Protein AF-A0AA35X7B5-F1 (afdb_monomer_lite)

Radius of gyration: 29.6 Å; chains: 1; bounding box: 68×37×91 Å

Sequence (201 aa):
MGVVGRVDGAEVRVGRRPLFDEIAAEIEEALVRAEAAGHTAVLIGPGAAAEAVVALADTVKPTSLQAVQELRAMGLEVSLLTGDNRRTARS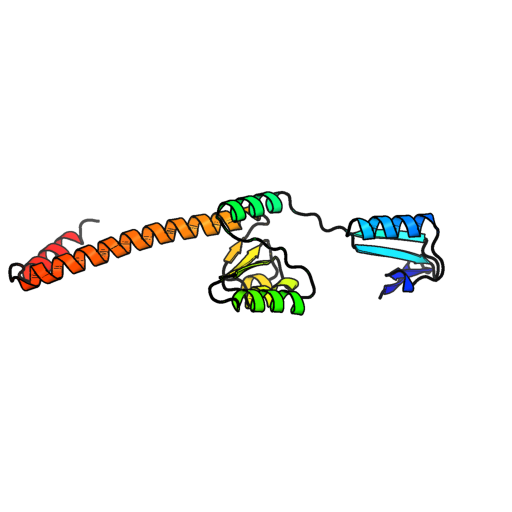VGDAIGEAGKRVAVVGDGVNDAPALAQADLAIAVGTGADVAIEASDLTIVGGDLRAVPDAIALSRRTLSTIKANLFWAFAYNVAAIPLAATGVLNPMAAAAAMARRRCSW

pLDDT: mean 84.19, std 11.01, range [45.12, 96.0]

Structure (mmCIF, N/CA/C/O backbone):
data_AF-A0AA35X7B5-F1
#
_entry.id   AF-A0AA35X7B5-F1
#
loop_
_atom_site.group_PDB
_atom_site.id
_atom_site.type_symbol
_atom_site.label_atom_id
_atom_site.label_alt_id
_atom_site.label_comp_id
_atom_site.label_asym_id
_atom_site.label_entity_id
_atom_site.label_seq_id
_atom_site.pdbx_PDB_ins_code
_atom_site.Cartn_x
_atom_site.Cartn_y
_atom_site.Cartn_z
_atom_site.occupancy
_atom_site.B_iso_or_equiv
_atom_site.auth_seq_id
_atom_site.auth_comp_id
_atom_site.auth_asym_id
_atom_site.auth_atom_id
_atom_site.pdbx_PDB_model_num
ATOM 1 N N . MET A 1 1 ? 18.629 10.839 -20.253 1.00 69.81 1 MET A N 1
ATOM 2 C CA . MET A 1 1 ? 19.401 10.181 -19.177 1.00 69.81 1 MET A CA 1
ATOM 3 C C . MET A 1 1 ? 19.766 8.779 -19.630 1.00 69.81 1 MET A C 1
ATOM 5 O O . MET A 1 1 ? 18.927 8.132 -20.254 1.00 69.81 1 MET A O 1
ATOM 9 N N . GLY A 1 2 ? 20.995 8.349 -19.359 1.00 85.94 2 GLY A N 1
ATOM 10 C CA . GLY A 1 2 ? 21.504 7.031 -19.730 1.00 85.94 2 GLY A CA 1
ATOM 11 C C . GLY A 1 2 ? 22.882 6.768 -19.131 1.00 85.94 2 GLY A C 1
ATOM 12 O O . GLY A 1 2 ? 23.432 7.631 -18.446 1.00 85.94 2 GLY A O 1
ATOM 13 N N . VAL A 1 3 ? 23.406 5.576 -19.382 1.00 92.00 3 VAL A N 1
ATOM 14 C CA . VAL A 1 3 ? 24.700 5.088 -18.902 1.00 92.00 3 VAL A CA 1
ATOM 15 C C . VAL A 1 3 ? 25.511 4.615 -20.106 1.00 92.00 3 VAL A C 1
ATOM 17 O O . VAL A 1 3 ? 24.966 4.019 -21.034 1.00 92.00 3 VAL A O 1
ATOM 20 N N . VAL A 1 4 ? 26.813 4.889 -20.089 1.00 91.94 4 VAL A N 1
ATOM 21 C CA . VAL A 1 4 ? 27.777 4.387 -21.072 1.00 91.94 4 VAL A CA 1
ATOM 22 C C . VAL A 1 4 ? 28.785 3.519 -20.333 1.00 91.94 4 VAL A C 1
ATOM 24 O O . VAL A 1 4 ? 29.267 3.903 -19.267 1.00 91.94 4 VAL A O 1
ATOM 27 N N . GLY A 1 5 ? 29.086 2.348 -20.880 1.00 91.19 5 GLY A N 1
ATOM 28 C CA . GLY A 1 5 ? 30.030 1.403 -20.293 1.00 91.19 5 G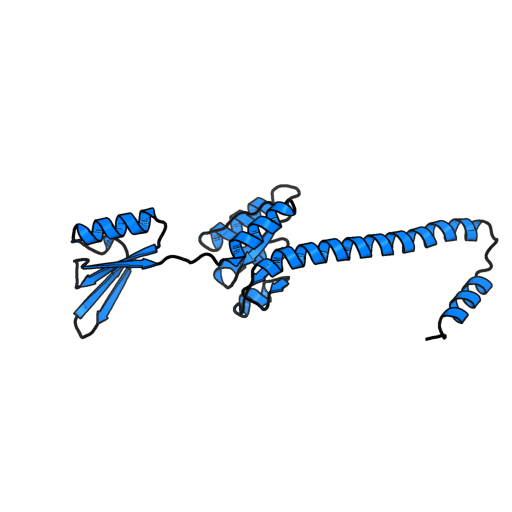LY A CA 1
ATOM 29 C C . GLY A 1 5 ? 30.801 0.637 -21.357 1.00 91.19 5 GLY A C 1
ATOM 30 O O . GLY A 1 5 ? 30.550 0.785 -22.551 1.00 91.19 5 GLY A O 1
ATOM 31 N N . ARG A 1 6 ? 31.753 -0.191 -20.921 1.00 91.62 6 ARG A N 1
ATOM 32 C CA . ARG A 1 6 ? 32.435 -1.150 -21.794 1.00 91.62 6 ARG A CA 1
ATOM 33 C C . ARG A 1 6 ? 32.039 -2.574 -21.436 1.00 91.62 6 ARG A C 1
ATOM 35 O O . ARG A 1 6 ? 32.115 -2.942 -20.267 1.00 91.62 6 ARG A O 1
ATOM 42 N N . VAL A 1 7 ? 31.684 -3.362 -22.445 1.00 88.12 7 VAL A N 1
ATOM 43 C CA . VAL A 1 7 ? 31.416 -4.804 -22.340 1.00 88.12 7 VAL A CA 1
ATOM 44 C C . VAL A 1 7 ? 32.312 -5.496 -23.359 1.00 88.12 7 VAL A C 1
ATOM 46 O O . VAL A 1 7 ? 32.327 -5.101 -24.521 1.00 88.12 7 VAL A O 1
ATOM 49 N N . ASP A 1 8 ? 33.142 -6.439 -22.910 1.00 87.88 8 ASP A N 1
ATOM 50 C CA . ASP A 1 8 ? 34.108 -7.163 -23.755 1.00 87.88 8 ASP A CA 1
ATOM 51 C C . ASP A 1 8 ? 35.007 -6.256 -24.624 1.00 87.88 8 ASP A C 1
ATOM 53 O O . ASP A 1 8 ? 35.419 -6.598 -25.729 1.00 87.88 8 ASP A O 1
ATOM 57 N N . GLY A 1 9 ? 35.325 -5.062 -24.112 1.00 84.69 9 GLY A N 1
ATOM 58 C CA . GLY A 1 9 ? 36.153 -4.062 -24.794 1.00 84.69 9 GLY A CA 1
ATOM 59 C C . GLY A 1 9 ? 35.401 -3.119 -25.743 1.00 84.69 9 GLY A C 1
ATOM 60 O O . GLY A 1 9 ? 35.984 -2.110 -26.145 1.00 84.69 9 GLY A O 1
ATOM 61 N N . ALA A 1 10 ? 34.123 -3.370 -26.039 1.00 85.00 10 ALA A N 1
ATOM 62 C CA . ALA A 1 10 ? 33.274 -2.510 -26.865 1.00 85.00 10 ALA A CA 1
ATOM 63 C C . ALA A 1 10 ? 32.502 -1.480 -26.018 1.00 85.00 10 ALA A C 1
ATOM 65 O O . ALA A 1 10 ? 32.041 -1.797 -24.923 1.00 85.00 10 ALA A O 1
ATOM 66 N N . GLU A 1 11 ? 32.362 -0.241 -26.508 1.00 89.00 11 GLU A N 1
ATOM 67 C CA . GLU A 1 11 ? 31.524 0.785 -25.866 1.00 89.00 11 GLU A CA 1
ATOM 68 C C . GLU A 1 11 ? 30.041 0.492 -26.120 1.00 89.00 11 GLU A C 1
ATOM 70 O O . GLU A 1 11 ? 29.604 0.430 -27.268 1.00 89.00 11 GLU A O 1
ATOM 75 N N . VAL A 1 12 ? 29.268 0.368 -25.043 1.00 93.38 12 VAL A N 1
ATOM 76 C CA . VAL A 1 12 ? 27.824 0.127 -25.069 1.00 93.38 12 VAL A CA 1
ATOM 77 C C . VAL A 1 12 ? 27.115 1.271 -24.356 1.00 93.38 12 VAL A C 1
ATOM 79 O O . VAL A 1 12 ? 27.512 1.681 -23.258 1.00 93.38 12 VAL A O 1
ATOM 82 N N . ARG A 1 13 ? 26.044 1.778 -24.967 1.00 94.19 13 ARG A N 1
ATOM 83 C CA . ARG A 1 13 ? 25.169 2.801 -24.385 1.00 94.19 13 ARG A CA 1
ATOM 84 C C . ARG A 1 13 ? 23.827 2.187 -24.018 1.00 94.19 13 ARG A C 1
ATOM 86 O O . ARG A 1 13 ? 23.296 1.359 -24.751 1.00 94.19 13 ARG A O 1
ATOM 93 N N . VAL A 1 14 ? 23.278 2.617 -22.885 1.00 94.75 14 VAL A N 1
ATOM 94 C CA . VAL A 1 14 ? 21.946 2.237 -22.406 1.00 94.75 14 VAL A CA 1
ATOM 95 C C . VAL A 1 14 ? 21.200 3.497 -21.994 1.00 94.75 14 VAL A C 1
ATOM 97 O O . VAL A 1 14 ? 21.678 4.253 -21.145 1.00 94.75 14 VAL A O 1
ATOM 100 N N . GLY A 1 15 ? 20.019 3.749 -22.552 1.00 92.94 15 GLY A N 1
ATOM 101 C CA . GLY A 1 15 ? 19.255 4.928 -22.152 1.00 92.94 15 GLY A CA 1
ATOM 102 C C . GLY A 1 15 ? 18.010 5.224 -22.972 1.00 92.94 15 GLY A C 1
ATOM 103 O O . GLY A 1 15 ? 17.466 4.374 -23.667 1.00 92.94 15 GLY A O 1
ATOM 104 N N . ARG A 1 16 ? 17.525 6.459 -22.832 1.00 90.94 16 ARG A N 1
ATOM 105 C CA . ARG A 1 16 ? 16.344 6.968 -23.547 1.00 90.94 16 ARG A CA 1
ATOM 106 C C . ARG A 1 16 ? 16.686 7.367 -24.986 1.00 90.94 16 ARG A C 1
ATOM 108 O O . ARG A 1 16 ? 17.845 7.644 -25.285 1.00 90.94 16 ARG A O 1
ATOM 115 N N . ARG A 1 17 ? 15.652 7.512 -25.824 1.00 90.06 17 ARG A N 1
ATOM 116 C CA . ARG A 1 17 ? 15.725 7.919 -27.242 1.00 90.06 17 ARG A CA 1
ATOM 117 C C . ARG A 1 17 ? 16.769 9.000 -27.585 1.00 90.06 17 ARG A C 1
ATOM 119 O O . ARG A 1 17 ? 17.477 8.798 -28.564 1.00 90.06 17 ARG A O 1
ATOM 126 N N . PRO A 1 18 ? 16.937 10.090 -26.804 1.00 90.62 18 PRO A N 1
ATOM 127 C CA . PRO A 1 18 ? 17.905 11.145 -27.127 1.00 90.62 18 PRO A CA 1
ATOM 128 C C . PRO A 1 18 ? 19.387 10.748 -27.016 1.00 90.62 18 PRO A C 1
ATOM 130 O O . PRO A 1 18 ? 20.244 11.574 -27.300 1.00 90.62 18 PRO A O 1
ATOM 133 N N . LEU A 1 19 ? 19.707 9.543 -26.529 1.00 88.94 19 LEU A N 1
ATOM 134 C CA . LEU A 1 19 ? 21.085 9.049 -26.405 1.00 88.94 19 LEU A CA 1
ATOM 135 C C . LEU A 1 19 ? 21.620 8.423 -27.709 1.00 88.94 19 LEU A C 1
ATOM 137 O O . LEU A 1 19 ? 22.812 8.130 -27.794 1.00 88.94 19 LEU A O 1
ATOM 141 N N . PHE A 1 20 ? 20.743 8.202 -28.690 1.00 91.56 20 PHE A N 1
ATOM 142 C CA . PHE A 1 20 ? 21.038 7.484 -29.925 1.00 91.56 20 PHE A CA 1
ATOM 143 C C . PHE A 1 20 ? 20.694 8.344 -31.141 1.00 91.56 20 PHE A C 1
ATOM 145 O O . PHE A 1 20 ? 19.606 8.926 -31.207 1.00 91.56 20 PHE A O 1
ATOM 152 N N . ASP A 1 21 ? 21.612 8.380 -32.103 1.00 91.19 21 ASP A N 1
ATOM 153 C CA . ASP A 1 21 ? 21.463 9.120 -33.358 1.00 91.19 21 ASP A CA 1
ATOM 154 C C . ASP A 1 21 ? 20.710 8.271 -34.390 1.00 91.19 21 ASP A C 1
ATOM 156 O O . ASP A 1 21 ? 19.847 8.769 -35.114 1.00 91.19 21 ASP A O 1
ATOM 160 N N . GLU A 1 22 ? 20.969 6.962 -34.389 1.00 91.12 22 GLU A N 1
ATOM 161 C CA . GLU A 1 22 ? 20.400 6.003 -35.332 1.00 91.12 22 GLU A CA 1
ATOM 162 C C . GLU A 1 22 ? 19.612 4.921 -34.595 1.00 91.12 22 GLU A C 1
ATOM 164 O O . GLU A 1 22 ? 20.097 4.330 -33.630 1.00 91.12 22 GLU A O 1
ATOM 169 N N . ILE A 1 23 ? 18.389 4.651 -35.052 1.00 92.00 23 ILE A N 1
ATOM 170 C CA . ILE A 1 23 ? 17.544 3.571 -34.534 1.00 92.00 23 ILE A CA 1
ATOM 171 C C . ILE A 1 23 ? 16.902 2.864 -35.719 1.00 92.00 23 ILE A C 1
ATOM 173 O O . ILE A 1 23 ? 16.268 3.508 -36.557 1.00 92.00 23 ILE A O 1
ATOM 177 N N . ALA A 1 24 ? 17.072 1.543 -35.787 1.00 91.62 24 ALA A N 1
ATOM 178 C CA . ALA A 1 24 ? 16.403 0.719 -36.786 1.00 91.62 24 ALA A CA 1
ATOM 179 C C . ALA A 1 24 ? 14.875 0.803 -36.622 1.00 91.62 24 ALA A C 1
ATOM 181 O O . ALA A 1 24 ? 14.367 0.869 -35.500 1.00 91.62 24 ALA A O 1
ATOM 182 N N . ALA A 1 25 ? 14.135 0.784 -37.733 1.00 91.19 25 ALA A N 1
ATOM 183 C CA . ALA A 1 25 ? 12.683 0.973 -37.727 1.00 91.19 25 ALA A CA 1
ATOM 184 C C . ALA A 1 25 ? 11.971 -0.041 -36.815 1.00 91.19 25 ALA A C 1
ATOM 186 O O . ALA A 1 25 ? 11.070 0.319 -36.061 1.00 91.19 25 ALA A O 1
ATOM 187 N N . GLU A 1 26 ? 12.440 -1.288 -36.805 1.00 92.69 26 GLU A N 1
ATOM 188 C CA . GLU A 1 26 ? 11.903 -2.371 -35.983 1.00 92.69 26 GLU A CA 1
ATOM 189 C C . GLU A 1 26 ? 12.071 -2.102 -34.477 1.00 92.69 26 GLU A C 1
ATOM 191 O O . GLU A 1 26 ? 11.197 -2.451 -33.675 1.00 92.69 26 GLU A O 1
ATOM 196 N N . ILE A 1 27 ? 13.181 -1.463 -34.089 1.00 94.56 27 ILE A N 1
ATOM 197 C CA . ILE A 1 27 ? 13.490 -1.103 -32.699 1.00 94.56 27 ILE A CA 1
ATOM 198 C C . ILE A 1 27 ? 12.682 0.120 -32.266 1.00 94.56 27 ILE A C 1
ATOM 200 O O . ILE A 1 27 ? 12.150 0.128 -31.156 1.00 94.56 27 ILE A O 1
ATOM 204 N N . GLU A 1 28 ? 12.532 1.119 -33.138 1.00 93.44 28 GLU A N 1
ATOM 205 C CA . GLU A 1 28 ? 11.682 2.289 -32.880 1.00 93.44 28 GLU A CA 1
ATOM 206 C C . GLU A 1 28 ? 10.215 1.864 -32.706 1.00 93.44 28 GLU A C 1
ATOM 208 O O . GLU A 1 28 ? 9.557 2.263 -31.745 1.00 93.44 28 GLU A O 1
ATOM 213 N N . GLU A 1 29 ? 9.705 0.970 -33.556 1.00 94.44 29 GLU A N 1
ATOM 214 C CA . GLU A 1 29 ? 8.359 0.423 -33.382 1.00 94.44 29 GLU A CA 1
ATOM 215 C C . GLU A 1 29 ? 8.208 -0.362 -32.073 1.00 94.44 29 GLU A C 1
ATOM 217 O O . GLU A 1 29 ? 7.184 -0.256 -31.395 1.00 94.44 29 GLU A O 1
ATOM 222 N N . ALA A 1 30 ? 9.205 -1.170 -31.702 1.00 93.75 30 ALA A N 1
ATOM 223 C CA . ALA A 1 30 ? 9.181 -1.920 -30.450 1.00 93.75 30 ALA A CA 1
ATOM 224 C C . ALA A 1 30 ? 9.225 -0.996 -29.222 1.00 93.75 30 ALA A C 1
ATOM 226 O O . ALA A 1 30 ? 8.511 -1.252 -28.249 1.00 93.75 30 ALA A O 1
ATOM 227 N N . LEU A 1 31 ? 9.995 0.094 -29.290 1.00 94.06 31 LEU A N 1
ATOM 228 C CA . LEU A 1 31 ? 10.032 1.149 -28.280 1.00 94.06 31 LEU A CA 1
ATOM 229 C C . LEU A 1 31 ? 8.654 1.799 -28.122 1.00 94.06 31 LEU A C 1
ATOM 231 O O . LEU A 1 31 ? 8.114 1.812 -27.017 1.00 94.06 31 LEU A O 1
ATOM 235 N N . VAL A 1 32 ? 8.051 2.247 -29.227 1.00 94.38 32 VAL A N 1
ATOM 236 C CA . VAL A 1 32 ? 6.720 2.874 -29.222 1.00 94.38 32 VAL A CA 1
ATOM 237 C C . VAL A 1 32 ? 5.660 1.914 -28.680 1.00 94.38 32 VAL A C 1
ATOM 239 O O . VAL A 1 32 ? 4.838 2.313 -27.856 1.00 94.38 32 VAL A O 1
ATOM 242 N N . ARG A 1 33 ? 5.683 0.634 -29.079 1.00 94.00 33 ARG A N 1
ATOM 243 C CA . ARG A 1 33 ? 4.756 -0.382 -28.547 1.00 94.00 33 ARG A CA 1
ATOM 244 C C . ARG A 1 33 ? 4.917 -0.582 -27.041 1.00 94.00 33 ARG A C 1
ATOM 246 O O . ARG A 1 33 ? 3.916 -0.696 -26.338 1.00 94.00 33 ARG A O 1
ATOM 253 N N . ALA A 1 34 ? 6.152 -0.639 -26.546 1.00 91.56 34 ALA A N 1
ATOM 254 C CA . ALA A 1 34 ? 6.420 -0.811 -25.122 1.00 91.56 34 ALA A CA 1
ATOM 255 C C . ALA A 1 34 ? 5.967 0.408 -24.303 1.00 91.56 34 ALA A C 1
ATOM 257 O O . ALA A 1 34 ? 5.305 0.239 -23.279 1.00 91.56 34 ALA A O 1
ATOM 258 N N . GLU A 1 35 ? 6.257 1.623 -24.772 1.00 90.38 35 GLU A N 1
ATOM 259 C CA . GLU A 1 35 ? 5.832 2.861 -24.109 1.00 90.38 35 GLU A CA 1
ATOM 260 C C . GLU A 1 35 ? 4.305 3.030 -24.138 1.00 90.38 35 GLU A C 1
ATOM 262 O O . GLU A 1 35 ? 3.710 3.392 -23.123 1.00 90.38 35 GLU A O 1
ATOM 267 N N . ALA A 1 36 ? 3.649 2.685 -25.252 1.00 90.50 36 ALA A N 1
ATOM 268 C CA . ALA A 1 36 ? 2.188 2.690 -25.357 1.00 90.50 36 ALA A CA 1
ATOM 269 C C . ALA A 1 36 ? 1.515 1.681 -24.409 1.00 90.50 36 ALA A C 1
ATOM 271 O O . ALA A 1 36 ? 0.400 1.917 -23.948 1.00 90.50 36 ALA A O 1
ATOM 272 N N . ALA A 1 37 ? 2.196 0.578 -24.083 1.00 87.19 37 ALA A N 1
ATOM 273 C CA . ALA A 1 37 ? 1.754 -0.387 -23.078 1.00 87.19 37 ALA A CA 1
ATOM 274 C C . ALA A 1 37 ? 2.048 0.059 -21.627 1.00 87.19 37 ALA A C 1
ATOM 276 O O . ALA A 1 37 ? 1.731 -0.670 -20.690 1.00 87.19 37 ALA A O 1
ATOM 277 N N . GLY A 1 38 ? 2.643 1.242 -21.424 1.00 84.38 38 GLY A N 1
ATOM 278 C CA . GLY A 1 38 ? 3.002 1.768 -20.105 1.00 84.38 38 GLY A CA 1
ATOM 279 C C . GLY A 1 38 ? 4.266 1.148 -19.503 1.00 84.38 38 GLY A C 1
ATOM 280 O O . GLY A 1 38 ? 4.535 1.341 -18.319 1.00 84.38 38 GLY A O 1
ATOM 281 N N . HIS A 1 39 ? 5.050 0.407 -20.288 1.00 89.19 39 HIS A N 1
ATOM 282 C CA . HIS A 1 39 ? 6.302 -0.181 -19.825 1.00 89.19 39 HIS A CA 1
ATOM 283 C C . HIS A 1 39 ? 7.431 0.852 -19.814 1.00 89.19 39 HIS A C 1
ATOM 285 O O . HIS A 1 39 ? 7.505 1.755 -20.652 1.00 89.19 39 HIS A O 1
ATOM 291 N N . THR A 1 40 ? 8.377 0.682 -18.893 1.00 87.62 40 THR A N 1
ATOM 292 C CA . THR A 1 40 ? 9.642 1.415 -18.944 1.00 87.62 40 THR A CA 1
ATOM 293 C C . THR A 1 40 ? 10.519 0.798 -20.022 1.00 87.62 40 THR A C 1
ATOM 295 O O . THR A 1 40 ? 11.095 -0.265 -19.823 1.00 87.62 40 THR A O 1
ATOM 298 N N . ALA A 1 41 ? 10.632 1.461 -21.167 1.00 91.88 41 ALA A N 1
ATOM 299 C CA . ALA A 1 41 ? 11.489 1.015 -22.256 1.00 91.88 41 ALA A CA 1
ATOM 300 C C . ALA A 1 41 ? 12.839 1.754 -22.265 1.00 91.88 41 ALA A C 1
ATOM 302 O O . ALA A 1 41 ? 12.902 2.981 -22.112 1.00 91.88 41 ALA A O 1
ATOM 303 N N . VAL A 1 42 ? 13.923 0.996 -22.439 1.00 94.62 42 VAL A N 1
ATOM 304 C CA . VAL A 1 42 ? 15.295 1.504 -22.573 1.00 94.62 42 VAL A CA 1
ATOM 305 C C . VAL A 1 42 ? 15.956 0.919 -23.812 1.00 94.62 42 VAL A C 1
ATOM 307 O O . VAL A 1 42 ? 15.823 -0.266 -24.104 1.00 94.62 42 VAL A O 1
ATOM 310 N N . LEU A 1 43 ? 16.670 1.763 -24.545 1.00 94.94 43 LEU A N 1
ATOM 311 C CA . LEU A 1 43 ? 17.410 1.383 -25.740 1.00 94.94 43 LEU A CA 1
ATOM 312 C C . LEU A 1 43 ? 18.836 0.989 -25.371 1.00 94.94 43 LEU A C 1
ATOM 314 O O . LEU A 1 43 ? 19.419 1.562 -24.443 1.00 94.94 43 LEU A O 1
ATOM 318 N N . ILE A 1 44 ? 19.384 0.033 -26.114 1.00 95.25 44 ILE A N 1
ATOM 319 C CA . ILE A 1 44 ? 20.734 -0.502 -25.947 1.00 95.25 44 ILE A CA 1
ATOM 320 C C . ILE A 1 44 ? 21.393 -0.594 -27.319 1.00 95.25 44 ILE A C 1
ATOM 322 O O . ILE A 1 44 ? 20.771 -1.051 -28.279 1.00 95.25 44 ILE A O 1
ATOM 326 N N . GLY A 1 45 ? 22.660 -0.206 -27.410 1.00 92.94 45 GLY A N 1
ATOM 327 C CA . GLY A 1 45 ? 23.449 -0.465 -28.608 1.00 92.94 45 GLY A CA 1
ATOM 328 C C . GLY A 1 45 ? 24.894 0.025 -28.520 1.00 92.94 45 GLY A C 1
ATOM 329 O O . GLY A 1 45 ? 25.263 0.709 -27.553 1.00 92.94 45 GLY A O 1
ATOM 330 N N . PRO A 1 46 ? 25.734 -0.366 -29.492 1.00 89.50 46 PRO A N 1
ATOM 331 C CA . PRO A 1 46 ? 27.119 0.061 -29.582 1.00 89.50 46 PRO A CA 1
ATOM 332 C C . PRO A 1 46 ? 27.221 1.489 -30.133 1.00 89.50 46 PRO A C 1
ATOM 334 O O . PRO A 1 46 ? 26.654 1.833 -31.170 1.00 89.50 46 PRO A O 1
ATOM 337 N N . GLY A 1 47 ? 27.990 2.342 -29.454 1.00 83.81 47 GLY A N 1
ATOM 338 C CA . GLY A 1 47 ? 28.190 3.725 -29.895 1.00 83.81 47 GLY A CA 1
ATOM 339 C C . GLY A 1 47 ? 26.874 4.508 -30.030 1.00 83.81 47 GLY A C 1
ATOM 340 O O . GLY A 1 47 ? 26.138 4.648 -29.059 1.00 83.81 47 GLY A O 1
ATOM 341 N N . ALA A 1 48 ? 26.601 5.079 -31.207 1.00 84.62 48 ALA A N 1
ATOM 342 C CA . ALA A 1 48 ? 25.456 5.969 -31.440 1.00 84.62 48 ALA A CA 1
ATOM 343 C C . ALA A 1 48 ? 24.197 5.278 -32.003 1.00 84.62 48 ALA A C 1
ATOM 345 O O . ALA A 1 48 ? 23.150 5.924 -32.082 1.00 84.62 48 ALA A O 1
ATOM 346 N N . ALA A 1 49 ? 24.280 3.995 -32.365 1.00 90.62 49 ALA A N 1
ATOM 347 C CA . ALA A 1 49 ? 23.167 3.241 -32.938 1.00 90.62 49 ALA A CA 1
ATOM 348 C C . ALA A 1 49 ? 22.481 2.373 -31.871 1.00 90.62 49 ALA A C 1
ATOM 350 O O . ALA A 1 49 ? 23.154 1.685 -31.104 1.00 90.62 49 ALA A O 1
ATOM 351 N N . ALA A 1 50 ? 21.148 2.404 -31.805 1.00 92.06 50 ALA A N 1
ATOM 352 C CA . ALA A 1 50 ? 20.375 1.495 -30.962 1.00 92.06 50 ALA A CA 1
ATOM 353 C C . ALA A 1 50 ? 20.072 0.198 -31.724 1.00 92.06 50 ALA A C 1
ATOM 355 O O . ALA A 1 50 ? 19.431 0.224 -32.775 1.00 92.06 50 ALA A O 1
ATOM 356 N N . GLU A 1 51 ? 20.482 -0.936 -31.159 1.00 93.31 51 GLU A N 1
ATOM 357 C CA . GLU A 1 51 ? 20.294 -2.271 -31.748 1.00 93.31 51 GLU A CA 1
ATOM 358 C C . GLU A 1 51 ? 19.228 -3.096 -31.019 1.00 93.31 51 GLU A C 1
ATOM 360 O O . GLU A 1 51 ? 18.702 -4.063 -31.566 1.00 93.31 51 GLU A O 1
ATOM 365 N N . ALA A 1 52 ? 18.885 -2.722 -29.786 1.00 93.44 52 ALA A N 1
ATOM 366 C CA . ALA A 1 52 ? 17.897 -3.420 -28.981 1.00 93.44 52 ALA A CA 1
ATOM 367 C C . ALA A 1 52 ? 17.072 -2.455 -28.126 1.00 93.44 52 ALA A C 1
ATOM 369 O O . ALA A 1 52 ? 17.525 -1.376 -27.739 1.00 93.44 52 ALA A O 1
ATOM 370 N N . VAL A 1 53 ? 15.864 -2.890 -27.772 1.00 95.12 53 VAL A N 1
ATOM 371 C CA . VAL A 1 53 ? 15.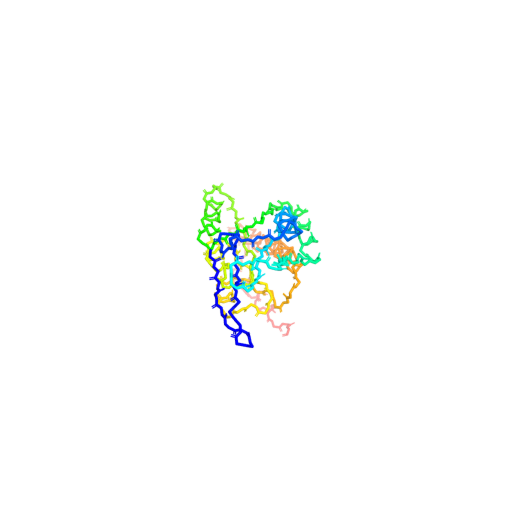038 -2.268 -26.736 1.00 95.12 53 VAL A CA 1
ATOM 372 C C . VAL A 1 53 ? 14.725 -3.300 -25.661 1.00 95.12 53 VAL A C 1
ATOM 374 O O . VAL A 1 53 ? 14.357 -4.436 -25.955 1.00 95.12 53 VAL A O 1
ATOM 377 N N . VAL A 1 54 ? 14.868 -2.899 -24.404 1.00 94.62 54 VAL A N 1
ATOM 378 C CA . VAL A 1 54 ? 14.457 -3.685 -23.242 1.00 94.62 54 VAL A CA 1
ATOM 379 C C . VAL A 1 54 ? 13.279 -2.975 -22.598 1.00 94.62 54 VAL A C 1
ATOM 381 O O . VAL A 1 54 ? 13.391 -1.823 -22.181 1.00 94.62 54 VAL A O 1
ATOM 384 N N . ALA A 1 55 ? 12.142 -3.661 -22.530 1.00 92.62 55 ALA A N 1
ATOM 385 C CA . ALA A 1 55 ? 10.949 -3.181 -21.851 1.00 92.62 55 ALA A CA 1
ATOM 386 C C . ALA A 1 55 ? 10.851 -3.826 -20.465 1.00 92.62 55 ALA A C 1
ATOM 388 O O . ALA A 1 55 ? 10.829 -5.050 -20.344 1.00 92.62 55 ALA A O 1
ATOM 389 N N . LEU A 1 56 ? 10.786 -2.997 -19.429 1.00 89.50 56 LEU A N 1
ATOM 390 C CA . LEU A 1 56 ? 10.527 -3.398 -18.055 1.00 89.50 56 LEU A CA 1
ATOM 391 C C . LEU A 1 56 ? 9.083 -3.057 -17.700 1.00 89.50 56 LEU A C 1
ATOM 393 O O . LEU A 1 56 ? 8.631 -1.926 -17.890 1.00 89.50 56 LEU A O 1
ATOM 397 N N . ALA A 1 57 ? 8.378 -4.039 -17.160 1.00 82.12 57 ALA A N 1
ATOM 398 C CA . ALA A 1 57 ? 7.012 -3.909 -16.694 1.00 82.12 57 ALA A CA 1
ATOM 399 C C . ALA A 1 57 ? 6.952 -4.328 -15.229 1.00 82.12 57 ALA A C 1
ATOM 401 O O . ALA A 1 57 ? 7.452 -5.399 -14.881 1.00 82.12 57 ALA A O 1
ATOM 402 N N . ASP A 1 58 ? 6.300 -3.524 -14.396 1.00 79.06 58 ASP A N 1
ATOM 403 C CA . ASP A 1 58 ? 5.949 -3.971 -13.055 1.00 79.06 58 ASP A CA 1
ATOM 404 C C . ASP A 1 58 ? 4.764 -4.929 -13.148 1.00 79.06 58 ASP A C 1
ATOM 406 O O . ASP A 1 58 ? 3.700 -4.609 -13.686 1.00 79.06 58 ASP A O 1
ATOM 410 N N . THR A 1 59 ? 4.939 -6.136 -12.622 1.00 71.69 59 THR A N 1
ATOM 411 C CA . THR A 1 59 ? 3.854 -7.110 -12.538 1.00 71.69 59 THR A CA 1
ATOM 412 C C . THR A 1 59 ? 2.985 -6.812 -11.325 1.00 71.69 59 THR A C 1
ATOM 414 O O . THR A 1 59 ? 3.452 -6.878 -10.186 1.00 71.69 59 THR A O 1
ATOM 417 N N . VAL A 1 60 ? 1.698 -6.555 -11.553 1.00 76.00 60 VAL A N 1
ATOM 418 C CA . VAL A 1 60 ? 0.715 -6.446 -10.469 1.00 76.00 60 VAL A CA 1
ATOM 419 C C . VAL A 1 60 ? 0.550 -7.811 -9.801 1.00 76.00 60 VAL A C 1
ATOM 421 O O . VAL A 1 60 ? 0.340 -8.822 -10.476 1.00 76.00 60 VAL A O 1
ATOM 424 N N . LYS A 1 61 ? 0.620 -7.860 -8.465 1.00 77.81 61 LYS A N 1
ATOM 425 C CA . LYS A 1 61 ? 0.396 -9.112 -7.732 1.00 77.81 61 LYS A CA 1
ATOM 426 C C . LYS A 1 61 ? -1.059 -9.565 -7.921 1.00 77.81 61 LYS A C 1
ATOM 428 O O . LYS A 1 61 ? -1.965 -8.741 -7.791 1.00 77.81 61 LYS A O 1
ATOM 433 N N . PRO A 1 62 ? -1.330 -10.868 -8.122 1.00 77.75 62 PRO A N 1
ATOM 434 C CA . PRO A 1 62 ? -2.703 -11.369 -8.234 1.00 77.75 62 PRO A CA 1
ATOM 435 C C . PRO A 1 62 ? -3.582 -10.985 -7.033 1.00 77.75 62 PRO A C 1
ATOM 437 O O . PRO A 1 62 ? -4.758 -10.664 -7.186 1.00 77.75 62 PRO A O 1
ATOM 440 N N . THR A 1 63 ? -2.987 -10.950 -5.837 1.00 87.06 63 THR A N 1
ATOM 441 C CA . THR A 1 63 ? -3.659 -10.569 -4.589 1.00 87.06 63 THR A CA 1
ATOM 442 C C . THR A 1 63 ? -3.981 -9.076 -4.497 1.00 87.06 63 THR A C 1
ATOM 444 O O . THR A 1 63 ? -4.885 -8.713 -3.749 1.00 87.06 63 THR A O 1
ATOM 447 N N . SER A 1 64 ? -3.318 -8.209 -5.275 1.00 86.94 64 SER A N 1
ATOM 448 C CA . SER A 1 64 ? -3.617 -6.770 -5.317 1.00 86.94 64 SER A CA 1
ATOM 449 C C . SER A 1 64 ? -5.039 -6.510 -5.799 1.00 86.94 64 SER A C 1
ATOM 451 O O . SER A 1 64 ? -5.759 -5.727 -5.187 1.00 86.94 64 SER A O 1
ATOM 453 N N . LEU A 1 65 ? -5.464 -7.181 -6.876 1.00 87.94 65 LEU A N 1
ATOM 454 C CA . LEU A 1 65 ? -6.798 -6.980 -7.445 1.00 87.94 65 LEU A CA 1
ATOM 455 C C . LEU A 1 65 ? -7.884 -7.358 -6.435 1.00 87.94 65 LEU A C 1
ATOM 457 O O . LEU A 1 65 ? -8.830 -6.600 -6.224 1.00 87.94 65 LEU A O 1
ATOM 461 N N . GLN A 1 66 ? -7.710 -8.512 -5.790 1.00 91.25 66 GLN A N 1
ATOM 462 C CA . GLN A 1 66 ? -8.636 -8.992 -4.775 1.00 91.25 66 GLN A CA 1
ATOM 463 C C . GLN A 1 66 ? -8.695 -8.033 -3.577 1.00 91.25 66 GLN A C 1
ATOM 465 O O . GLN A 1 66 ? -9.784 -7.640 -3.167 1.00 91.25 66 GLN A O 1
ATOM 470 N N . ALA A 1 67 ? -7.544 -7.584 -3.069 1.00 91.81 67 ALA A N 1
ATOM 471 C CA . ALA A 1 67 ? -7.499 -6.643 -1.954 1.00 91.81 67 ALA A CA 1
ATOM 472 C C . ALA A 1 67 ? -8.221 -5.324 -2.284 1.00 91.81 67 ALA A C 1
ATOM 474 O O . ALA A 1 67 ? -9.022 -4.840 -1.488 1.00 91.81 67 ALA A O 1
ATOM 475 N N . VAL A 1 68 ? -8.014 -4.765 -3.483 1.00 93.00 68 VAL A N 1
ATOM 476 C CA . VAL A 1 68 ? -8.710 -3.542 -3.928 1.00 93.00 68 VAL A CA 1
ATOM 477 C C . VAL A 1 68 ? -10.225 -3.751 -3.988 1.00 93.00 68 VAL A C 1
ATOM 479 O O . VAL A 1 68 ? -10.983 -2.874 -3.572 1.00 93.00 68 VAL A O 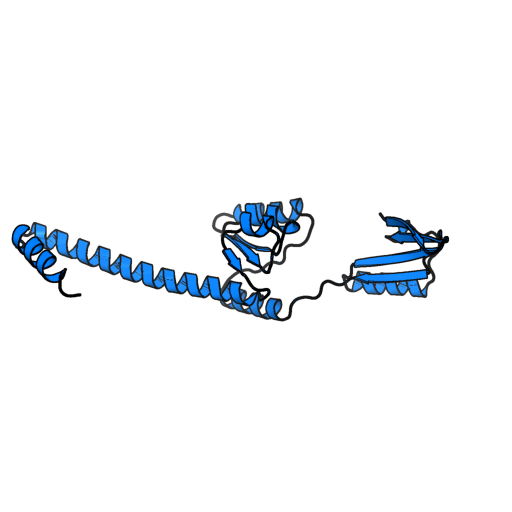1
ATOM 482 N N . GLN A 1 69 ? -10.682 -4.899 -4.494 1.00 93.25 69 GLN A N 1
ATOM 483 C CA . GLN A 1 69 ? -12.109 -5.227 -4.553 1.00 93.25 69 GLN A CA 1
ATOM 484 C C . GLN A 1 69 ? -12.726 -5.325 -3.156 1.00 93.25 69 GLN A C 1
ATOM 486 O O . GLN A 1 69 ? -13.784 -4.743 -2.917 1.00 93.25 69 GLN A O 1
ATOM 491 N N . GLU A 1 70 ? -12.058 -6.006 -2.226 1.00 94.94 70 GLU A N 1
ATOM 492 C CA . GLU A 1 70 ? -12.519 -6.150 -0.843 1.00 94.94 70 GLU A CA 1
ATOM 493 C C . GLU A 1 70 ? -12.560 -4.802 -0.115 1.00 94.94 70 GLU A C 1
ATOM 495 O O . GLU A 1 70 ? -13.559 -4.477 0.528 1.00 94.94 70 GLU A O 1
ATOM 500 N N . LEU A 1 71 ? -11.533 -3.963 -0.279 1.00 95.00 71 LEU A N 1
ATOM 501 C CA . LEU A 1 71 ? -11.506 -2.612 0.289 1.00 95.00 71 LEU A CA 1
ATOM 502 C C . LEU A 1 71 ? -12.654 -1.744 -0.250 1.00 95.00 71 LEU A C 1
ATOM 504 O O . LEU A 1 71 ? -13.358 -1.093 0.527 1.00 95.00 71 LEU A O 1
ATOM 508 N N . ARG A 1 72 ? -12.909 -1.786 -1.563 1.00 94.44 72 ARG A N 1
ATOM 509 C CA . ARG A 1 72 ? -14.050 -1.081 -2.173 1.00 94.44 72 ARG A CA 1
ATOM 510 C C . ARG A 1 72 ? -15.388 -1.618 -1.673 1.00 94.44 72 ARG A C 1
ATOM 512 O O . ARG A 1 72 ? -16.288 -0.829 -1.391 1.00 94.44 72 ARG A O 1
ATOM 519 N N . ALA A 1 73 ? -15.515 -2.932 -1.492 1.00 95.88 73 ALA A N 1
ATOM 520 C CA . ALA A 1 73 ? -16.709 -3.546 -0.911 1.00 95.88 73 ALA A CA 1
ATOM 521 C C . ALA A 1 73 ? -16.951 -3.104 0.546 1.00 95.88 73 ALA A C 1
ATOM 523 O O . ALA A 1 73 ? -18.095 -3.052 0.994 1.00 95.88 73 ALA A O 1
ATOM 524 N N . MET A 1 74 ? -15.901 -2.715 1.278 1.00 95.12 74 MET A N 1
ATOM 525 C CA . MET A 1 74 ? -16.004 -2.108 2.613 1.00 95.12 74 MET A CA 1
ATOM 526 C C . MET A 1 74 ? -16.387 -0.617 2.600 1.00 95.12 74 MET A C 1
ATOM 528 O O . MET A 1 74 ? -16.446 -0.008 3.679 1.00 95.12 74 MET A O 1
ATOM 532 N N . GLY A 1 75 ? -16.633 -0.042 1.415 1.00 93.31 75 GLY A N 1
ATOM 533 C CA . GLY A 1 75 ? -16.976 1.365 1.205 1.00 93.31 75 GLY A CA 1
ATOM 534 C C . GLY A 1 75 ? -15.776 2.314 1.227 1.00 93.31 75 GLY A C 1
ATOM 535 O O . GLY A 1 75 ? -15.962 3.504 1.465 1.00 93.31 75 GLY A O 1
ATOM 536 N N . LEU A 1 76 ? -14.554 1.801 1.047 1.00 92.88 76 LEU A N 1
ATOM 537 C CA . LEU A 1 76 ? -13.337 2.613 1.024 1.00 92.88 76 LEU A CA 1
ATOM 538 C C . LEU A 1 76 ? -13.013 3.061 -0.405 1.00 92.88 76 LEU A C 1
ATOM 540 O O . LEU A 1 76 ? -13.096 2.278 -1.354 1.00 92.88 76 LEU A O 1
ATOM 544 N N . GLU A 1 77 ? -12.608 4.320 -0.548 1.00 91.44 77 GLU A N 1
ATOM 545 C CA . GLU A 1 77 ? -12.006 4.822 -1.780 1.00 91.44 77 GLU A CA 1
ATOM 546 C C . GLU A 1 77 ? -10.571 4.293 -1.882 1.00 91.44 77 GLU A C 1
ATOM 548 O O . GLU A 1 77 ? -9.811 4.347 -0.917 1.00 91.44 77 GLU A O 1
ATOM 553 N N . VAL A 1 78 ? -10.211 3.745 -3.044 1.00 90.62 78 VAL A N 1
ATOM 554 C CA . VAL A 1 78 ? -8.883 3.171 -3.278 1.00 90.62 78 VAL A CA 1
ATOM 555 C C . VAL A 1 78 ? -8.289 3.794 -4.527 1.00 90.62 78 VAL A C 1
ATOM 557 O O . VAL A 1 78 ? -8.807 3.582 -5.632 1.00 90.62 78 VAL A O 1
ATOM 560 N N . SER A 1 79 ? -7.182 4.501 -4.325 1.00 88.62 79 SER A N 1
ATOM 561 C CA . SER A 1 79 ? -6.430 5.217 -5.351 1.00 88.62 79 SER A CA 1
ATOM 562 C C . SER A 1 79 ? -4.988 4.722 -5.373 1.00 88.62 79 SER A C 1
ATOM 564 O O . SER A 1 79 ? -4.371 4.548 -4.325 1.00 88.62 79 SER A O 1
ATOM 566 N N . LEU A 1 80 ? -4.455 4.482 -6.573 1.00 86.88 80 LEU A N 1
ATOM 567 C CA . LEU A 1 80 ? -3.045 4.155 -6.761 1.00 86.88 80 LEU A CA 1
ATOM 568 C C . LEU A 1 80 ? -2.245 5.454 -6.824 1.00 86.88 80 LEU A C 1
ATOM 570 O O . LEU A 1 80 ? -2.531 6.318 -7.653 1.00 86.88 80 LEU A O 1
ATOM 574 N N . LEU A 1 81 ? -1.229 5.567 -5.977 1.00 82.06 81 LEU A N 1
ATOM 575 C CA . LEU A 1 81 ? -0.281 6.669 -6.021 1.00 82.06 81 LEU A CA 1
ATOM 576 C C . LEU A 1 81 ? 1.002 6.189 -6.700 1.00 82.06 81 LEU A C 1
ATOM 578 O O . LEU A 1 81 ? 1.570 5.170 -6.325 1.00 82.06 81 LEU A O 1
ATOM 582 N N . THR A 1 82 ? 1.440 6.921 -7.722 1.00 76.38 82 THR A N 1
ATOM 583 C CA . THR A 1 82 ? 2.691 6.662 -8.441 1.00 76.38 82 THR A CA 1
ATOM 584 C C . THR A 1 82 ? 3.381 7.985 -8.755 1.00 76.38 82 THR A C 1
ATOM 586 O O . THR A 1 82 ? 2.731 8.992 -9.054 1.00 76.38 82 THR A O 1
ATOM 589 N N . GLY A 1 83 ? 4.706 8.006 -8.660 1.00 71.38 83 GLY A N 1
ATOM 590 C CA . GLY A 1 83 ? 5.506 9.203 -8.873 1.00 71.38 83 GLY A CA 1
ATOM 591 C C . GLY A 1 83 ? 6.752 9.225 -8.001 1.00 71.38 83 GLY A C 1
ATOM 592 O O . GLY A 1 83 ? 7.088 8.252 -7.337 1.00 71.38 83 GLY A O 1
ATOM 593 N N . ASP A 1 84 ? 7.448 10.360 -8.015 1.00 77.62 84 ASP A N 1
ATOM 594 C CA . ASP A 1 84 ? 8.536 10.596 -7.072 1.00 77.62 84 ASP A CA 1
ATOM 595 C C . ASP A 1 84 ? 8.001 10.768 -5.643 1.00 7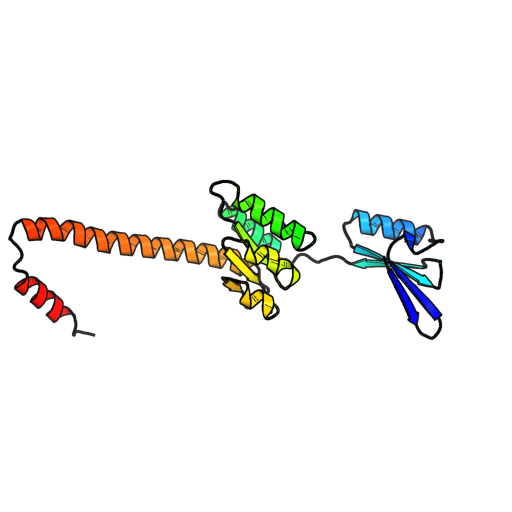7.62 84 ASP A C 1
ATOM 597 O O . ASP A 1 84 ? 6.877 11.239 -5.434 1.00 77.62 84 ASP A O 1
ATOM 601 N N . ASN A 1 85 ? 8.840 10.452 -4.654 1.00 77.50 85 ASN A N 1
ATOM 602 C CA . ASN A 1 85 ? 8.449 10.440 -3.243 1.00 77.50 85 ASN A CA 1
ATOM 603 C C . ASN A 1 85 ? 7.843 11.784 -2.786 1.00 77.50 85 ASN A C 1
ATOM 605 O O . ASN A 1 85 ? 6.974 11.820 -1.918 1.00 77.50 85 ASN A O 1
ATOM 609 N N . ARG A 1 86 ? 8.279 12.910 -3.373 1.00 79.56 86 ARG A N 1
ATOM 610 C CA . ARG A 1 86 ? 7.831 14.264 -3.007 1.00 79.56 86 ARG A CA 1
ATOM 611 C C . ARG A 1 86 ? 6.436 14.577 -3.548 1.00 79.56 86 ARG A C 1
ATOM 613 O O . ARG A 1 86 ? 5.669 15.281 -2.893 1.00 79.56 86 ARG A O 1
ATOM 620 N N . ARG A 1 87 ? 6.117 14.126 -4.759 1.00 81.69 87 ARG A N 1
ATOM 621 C CA . ARG A 1 87 ? 4.792 14.285 -5.370 1.00 81.69 87 ARG A CA 1
ATOM 622 C C . ARG A 1 87 ? 3.776 13.378 -4.693 1.00 81.69 87 ARG A C 1
ATOM 624 O O . ARG A 1 87 ? 2.741 13.884 -4.281 1.00 81.69 87 ARG A O 1
ATOM 631 N N . THR A 1 88 ? 4.120 12.105 -4.506 1.00 83.31 88 THR A N 1
ATOM 632 C CA . THR A 1 88 ? 3.283 11.121 -3.808 1.00 83.31 88 THR A CA 1
ATOM 633 C C . THR A 1 88 ? 2.907 11.617 -2.413 1.00 83.31 88 THR A C 1
ATOM 635 O O . THR A 1 88 ? 1.728 11.661 -2.078 1.00 83.31 88 THR A O 1
ATOM 638 N N . ALA A 1 89 ? 3.884 12.090 -1.630 1.00 80.31 89 ALA A N 1
ATOM 639 C CA . ALA A 1 89 ? 3.631 12.593 -0.283 1.00 80.31 89 ALA A CA 1
ATOM 640 C C . ALA A 1 89 ? 2.720 13.832 -0.267 1.00 80.31 89 ALA A C 1
ATOM 642 O O . ALA A 1 89 ? 1.796 13.891 0.532 1.00 80.31 89 ALA A O 1
ATOM 643 N N . ARG A 1 90 ? 2.912 14.793 -1.184 1.00 84.50 90 ARG A N 1
ATOM 644 C CA . ARG A 1 90 ? 2.008 15.953 -1.298 1.00 84.50 90 ARG A CA 1
ATOM 645 C C . ARG A 1 90 ? 0.572 15.545 -1.601 1.00 84.50 90 ARG A C 1
ATOM 647 O O . ARG A 1 90 ? -0.329 16.051 -0.955 1.00 84.50 90 ARG A O 1
ATOM 654 N N . SER A 1 91 ? 0.368 14.600 -2.517 1.00 83.62 91 SER A N 1
ATOM 655 C CA . SER A 1 91 ? -0.974 14.097 -2.823 1.00 83.62 91 SER A CA 1
ATOM 656 C C . SER A 1 91 ? -1.650 13.444 -1.613 1.00 83.62 91 SER A C 1
ATOM 658 O O . SER A 1 91 ? -2.858 13.588 -1.453 1.00 83.62 91 SER A O 1
ATOM 660 N N . VAL A 1 92 ? -0.887 12.767 -0.744 1.00 83.69 92 VAL A N 1
ATOM 661 C CA . VAL A 1 92 ? -1.403 12.250 0.537 1.00 83.69 92 VAL A CA 1
ATOM 662 C C . VAL A 1 92 ? -1.783 13.398 1.472 1.00 83.69 92 VAL A C 1
ATOM 664 O O . VAL A 1 92 ? -2.900 13.409 1.984 1.00 83.69 92 VAL A O 1
ATOM 667 N N . GLY A 1 93 ? -0.900 14.383 1.655 1.00 82.31 93 GLY A N 1
ATOM 668 C CA . GLY A 1 93 ? -1.170 15.547 2.502 1.00 82.31 93 GLY A CA 1
ATOM 669 C C . GLY A 1 93 ? -2.392 16.351 2.049 1.00 82.31 93 GLY A C 1
ATOM 670 O O . GLY A 1 93 ? -3.234 16.708 2.874 1.00 82.31 93 GLY A O 1
ATOM 671 N N . ASP A 1 94 ? -2.538 16.571 0.742 1.00 85.75 94 ASP A N 1
ATOM 672 C CA . ASP A 1 94 ? -3.697 17.249 0.156 1.00 85.75 94 ASP A CA 1
ATOM 673 C C . ASP A 1 94 ? -4.992 16.463 0.432 1.00 85.75 94 ASP A C 1
ATOM 675 O O . ASP A 1 94 ? -5.994 17.047 0.844 1.00 85.75 94 ASP A O 1
ATOM 679 N N . ALA A 1 95 ? -4.959 15.132 0.291 1.00 82.12 95 ALA A N 1
ATOM 680 C CA . ALA A 1 95 ? -6.113 14.269 0.543 1.00 82.12 95 ALA A CA 1
ATOM 681 C C . ALA A 1 95 ? -6.554 14.250 2.019 1.00 82.12 95 ALA A C 1
ATOM 683 O O . ALA A 1 95 ? -7.748 14.132 2.294 1.00 82.12 95 ALA A O 1
ATOM 684 N N . ILE A 1 96 ? -5.619 14.380 2.965 1.00 83.69 96 ILE A N 1
ATOM 685 C CA . ILE A 1 96 ? -5.917 14.497 4.406 1.00 83.69 96 ILE A CA 1
ATOM 686 C C . ILE A 1 96 ? -6.462 15.891 4.742 1.00 83.69 96 ILE A C 1
ATOM 688 O O . ILE A 1 96 ? -7.341 16.034 5.593 1.00 83.69 96 ILE A O 1
ATOM 692 N N . GLY A 1 97 ? -5.962 16.925 4.058 1.00 73.00 97 GLY A N 1
ATOM 693 C CA . GLY A 1 97 ? -6.422 18.307 4.207 1.00 73.00 97 GLY A CA 1
ATOM 694 C C . GLY A 1 97 ? -7.883 18.525 3.794 1.00 73.00 97 GLY A C 1
ATOM 695 O O . GLY A 1 97 ? -8.508 19.499 4.223 1.00 73.00 97 GLY A O 1
ATOM 696 N N . GLU A 1 98 ? -8.462 17.612 3.010 1.00 77.38 98 GLU A N 1
ATOM 697 C CA . GLU A 1 98 ? -9.895 17.589 2.730 1.00 77.38 98 GLU A CA 1
ATOM 698 C C . GLU A 1 98 ? -10.674 17.204 3.998 1.00 77.38 98 GLU A C 1
ATOM 700 O O . GLU A 1 98 ? -10.708 16.046 4.419 1.00 77.38 98 GLU A O 1
ATOM 705 N N . ALA A 1 99 ? -11.299 18.208 4.623 1.00 62.69 99 ALA A N 1
ATOM 706 C CA . ALA A 1 99 ? -11.947 18.109 5.928 1.00 62.69 99 ALA A CA 1
ATOM 707 C C . ALA A 1 99 ? -12.781 16.822 6.105 1.00 62.69 99 ALA A C 1
ATOM 709 O O . ALA A 1 99 ? -13.878 16.685 5.562 1.00 62.69 99 ALA A O 1
ATOM 710 N N . GLY A 1 100 ? -12.263 15.902 6.927 1.00 71.62 100 GLY A N 1
ATOM 711 C CA . GLY A 1 100 ? -12.963 14.693 7.369 1.00 71.62 100 GLY A CA 1
ATOM 712 C C . GLY A 1 100 ? -12.541 13.388 6.692 1.00 71.62 100 GLY A C 1
ATOM 713 O O . GLY A 1 100 ? -13.057 12.336 7.083 1.00 71.62 100 GLY A O 1
ATOM 714 N N . LYS A 1 101 ? -11.613 13.406 5.729 1.00 83.88 101 LYS A N 1
ATOM 715 C CA . LYS A 1 101 ? -11.039 12.168 5.187 1.00 83.88 101 LYS A CA 1
ATOM 716 C C . LYS A 1 101 ? -9.966 11.614 6.126 1.00 83.88 101 LYS A C 1
ATOM 718 O O . LYS A 1 101 ? -9.248 12.363 6.774 1.00 83.88 101 LYS A O 1
ATOM 723 N N . ARG A 1 102 ? -9.901 10.283 6.219 1.00 89.56 102 ARG A N 1
ATOM 724 C CA . ARG A 1 102 ? -8.791 9.558 6.846 1.00 89.56 102 ARG A CA 1
ATOM 725 C C . ARG A 1 102 ? -8.100 8.742 5.774 1.00 89.56 102 ARG A C 1
ATOM 727 O O . ARG A 1 102 ? -8.774 7.961 5.095 1.00 89.56 102 ARG A O 1
ATOM 734 N N . VAL A 1 103 ? -6.797 8.913 5.629 1.00 91.81 103 VAL A N 1
ATOM 735 C CA . VAL A 1 103 ? -6.019 8.298 4.555 1.00 91.81 103 VAL A CA 1
ATOM 736 C C . VAL A 1 103 ? -5.106 7.230 5.136 1.00 91.81 103 VAL A C 1
ATOM 738 O O . VAL A 1 103 ? -4.246 7.512 5.966 1.00 91.81 103 VAL A O 1
ATOM 741 N N . ALA A 1 104 ? -5.293 5.994 4.675 1.00 92.00 104 ALA A N 1
ATOM 742 C CA . ALA A 1 104 ? -4.353 4.910 4.916 1.00 92.00 104 ALA A CA 1
ATOM 743 C C . ALA A 1 104 ? -3.442 4.749 3.695 1.00 92.00 104 ALA A C 1
ATOM 745 O O . ALA A 1 104 ? -3.938 4.675 2.568 1.00 92.00 104 ALA A O 1
ATOM 746 N N . VAL A 1 105 ? -2.130 4.672 3.913 1.00 91.50 105 VAL A N 1
ATOM 747 C CA . VAL A 1 105 ? -1.138 4.445 2.853 1.00 91.50 105 VAL A CA 1
ATOM 748 C C . VAL A 1 105 ? -0.533 3.063 3.041 1.00 91.50 105 VAL A C 1
ATOM 750 O O . VAL A 1 105 ? -0.130 2.703 4.143 1.00 91.50 105 VAL A O 1
ATOM 753 N N . VAL A 1 106 ? -0.486 2.289 1.957 1.00 89.81 106 VAL A N 1
ATOM 754 C CA . VAL A 1 106 ? 0.116 0.954 1.921 1.00 89.81 106 VAL A CA 1
ATOM 755 C C . VAL A 1 106 ? 1.339 1.008 1.012 1.00 89.81 106 VAL A C 1
ATOM 757 O O . VAL A 1 106 ? 1.190 1.371 -0.153 1.00 89.81 106 VAL A O 1
ATOM 760 N N . GLY A 1 107 ? 2.515 0.650 1.526 1.00 86.06 107 GLY A N 1
ATOM 761 C CA . GLY A 1 107 ? 3.783 0.701 0.787 1.00 86.06 107 GLY A CA 1
ATOM 762 C C . GLY A 1 107 ? 4.722 -0.450 1.141 1.00 86.06 107 GLY A C 1
ATOM 763 O O . GLY A 1 107 ? 4.486 -1.177 2.109 1.00 86.06 107 GLY A O 1
ATOM 764 N N . ASP A 1 108 ? 5.778 -0.642 0.353 1.00 79.06 108 ASP A N 1
ATOM 765 C CA . ASP A 1 108 ? 6.720 -1.763 0.521 1.00 79.06 108 ASP A CA 1
ATOM 766 C C . ASP A 1 108 ? 8.119 -1.352 1.016 1.00 79.06 108 ASP A C 1
ATOM 768 O O . ASP A 1 108 ? 8.924 -2.215 1.385 1.00 79.06 108 ASP A O 1
ATOM 772 N N . GLY A 1 109 ? 8.429 -0.050 1.066 1.00 70.00 109 GLY A N 1
ATOM 773 C CA . GLY A 1 109 ? 9.810 0.360 1.294 1.00 70.00 109 GLY A CA 1
ATOM 774 C C . GLY A 1 109 ? 10.120 1.857 1.266 1.00 70.00 109 GLY A C 1
ATOM 775 O O . GLY A 1 109 ? 9.261 2.734 1.330 1.00 70.00 109 GLY A O 1
ATOM 776 N N . VAL A 1 110 ? 11.427 2.122 1.150 1.00 67.12 110 VAL A N 1
ATOM 777 C CA . VAL A 1 110 ? 12.110 3.431 1.216 1.00 67.12 110 VAL A CA 1
ATOM 778 C C . VAL A 1 110 ? 11.493 4.502 0.303 1.00 67.12 110 VAL A C 1
ATOM 780 O O . VAL A 1 110 ? 11.505 5.684 0.649 1.00 67.12 110 VAL A O 1
ATOM 783 N N . ASN A 1 111 ? 10.941 4.109 -0.848 1.00 75.06 111 ASN A N 1
ATOM 784 C CA . ASN A 1 111 ? 10.334 5.041 -1.804 1.00 75.06 111 ASN A CA 1
ATOM 785 C C . ASN A 1 111 ? 9.003 5.620 -1.297 1.00 75.06 111 ASN A C 1
ATOM 787 O O . ASN A 1 111 ? 8.703 6.788 -1.549 1.00 75.06 111 ASN A O 1
ATOM 791 N N . ASP A 1 112 ? 8.260 4.846 -0.509 1.00 82.44 112 ASP A N 1
ATOM 792 C CA . ASP A 1 112 ? 6.948 5.235 0.009 1.00 82.44 112 ASP A CA 1
ATOM 793 C C . ASP A 1 112 ? 7.033 5.910 1.380 1.00 82.44 112 ASP A C 1
ATOM 795 O O . ASP A 1 112 ? 6.054 6.499 1.835 1.00 82.44 112 ASP A O 1
ATOM 799 N N . ALA A 1 113 ? 8.201 5.879 2.033 1.00 80.81 113 ALA A N 1
ATOM 800 C CA . ALA A 1 113 ? 8.387 6.395 3.390 1.00 80.81 113 ALA A CA 1
ATOM 801 C C . ALA A 1 113 ? 7.863 7.836 3.586 1.00 80.81 113 ALA A C 1
ATOM 803 O O . ALA A 1 113 ? 7.166 8.075 4.572 1.00 80.81 113 ALA A O 1
ATOM 804 N N . PRO A 1 114 ? 8.081 8.800 2.663 1.00 84.44 114 PRO A N 1
ATOM 805 C CA . PRO A 1 114 ? 7.516 10.142 2.820 1.00 84.44 114 PRO A CA 1
ATOM 806 C C . PRO A 1 114 ? 5.986 10.202 2.737 1.00 84.44 114 PRO A C 1
ATOM 808 O O . PRO A 1 114 ? 5.389 11.098 3.328 1.00 84.44 114 PRO A O 1
ATOM 811 N N . ALA A 1 115 ? 5.353 9.288 1.998 1.00 86.06 115 ALA A N 1
ATOM 812 C CA . ALA A 1 115 ? 3.899 9.189 1.906 1.00 86.06 115 ALA A CA 1
ATOM 813 C C . ALA A 1 115 ? 3.312 8.464 3.127 1.00 86.06 115 ALA A C 1
ATOM 815 O O . ALA A 1 115 ? 2.312 8.921 3.674 1.00 86.06 115 ALA A O 1
ATOM 816 N N . LEU A 1 116 ? 3.971 7.396 3.595 1.00 86.44 116 LEU A N 1
ATOM 817 C CA . LEU A 1 116 ? 3.632 6.697 4.839 1.00 86.44 116 LEU A CA 1
ATOM 818 C C . LEU A 1 116 ? 3.661 7.656 6.034 1.00 86.44 116 LEU A C 1
ATOM 820 O O . LEU A 1 116 ? 2.697 7.720 6.785 1.00 86.44 116 LEU A O 1
ATOM 824 N N . ALA A 1 117 ? 4.704 8.481 6.145 1.00 85.12 117 ALA A N 1
ATOM 825 C CA . ALA A 1 117 ? 4.858 9.438 7.241 1.00 85.12 117 ALA A CA 1
ATOM 826 C C . ALA A 1 117 ? 3.779 10.538 7.288 1.00 85.12 117 ALA A C 1
ATOM 828 O O . ALA A 1 117 ? 3.615 11.179 8.323 1.00 85.12 117 ALA A O 1
ATOM 829 N N . GLN A 1 118 ? 3.082 10.801 6.178 1.00 86.75 118 GLN A N 1
ATOM 830 C CA . GLN A 1 118 ? 1.983 11.771 6.153 1.00 86.75 118 GLN A CA 1
ATOM 831 C C . GLN A 1 118 ? 0.617 11.138 6.413 1.00 86.75 118 GLN A C 1
ATOM 833 O O . GLN A 1 118 ? -0.313 11.876 6.707 1.00 86.75 118 GLN A O 1
ATOM 838 N N . ALA A 1 119 ? 0.479 9.818 6.288 1.00 89.62 119 ALA A N 1
ATOM 839 C CA . ALA A 1 119 ? -0.799 9.123 6.387 1.00 89.62 119 ALA A CA 1
ATOM 840 C C . ALA A 1 119 ? -1.383 9.146 7.812 1.00 89.62 119 ALA A C 1
ATOM 842 O O . ALA A 1 119 ? -0.647 9.190 8.793 1.00 89.62 119 ALA A O 1
ATOM 843 N N . ASP A 1 120 ? -2.709 9.013 7.934 1.00 91.44 120 ASP A N 1
ATOM 844 C CA . ASP A 1 120 ? -3.360 8.743 9.229 1.00 91.44 120 ASP A CA 1
ATOM 845 C C . ASP A 1 120 ? -3.133 7.299 9.702 1.00 91.44 120 ASP A C 1
ATOM 847 O O . ASP A 1 120 ? -3.308 6.988 10.880 1.00 91.44 120 ASP A O 1
ATOM 851 N N . LEU A 1 121 ? -2.842 6.401 8.756 1.00 91.00 121 LEU A N 1
ATOM 852 C CA . LEU A 1 121 ? -2.497 5.008 9.008 1.00 91.00 121 LEU A CA 1
ATOM 853 C C . LEU A 1 121 ? -1.466 4.543 7.976 1.00 91.00 121 LEU A C 1
ATOM 855 O O . LEU A 1 121 ? -1.788 4.386 6.793 1.00 91.00 121 LEU A O 1
ATOM 859 N N . ALA A 1 122 ? -0.246 4.281 8.427 1.00 90.62 122 ALA A N 1
ATOM 860 C CA . ALA A 1 122 ? 0.840 3.776 7.598 1.00 90.62 122 ALA A CA 1
ATOM 861 C C . ALA A 1 122 ? 0.931 2.243 7.682 1.00 90.62 122 ALA A C 1
ATOM 863 O O . ALA A 1 122 ? 1.131 1.679 8.760 1.00 90.62 122 ALA A O 1
ATOM 864 N N . ILE A 1 123 ? 0.806 1.557 6.543 1.00 89.62 123 ILE A N 1
ATOM 865 C CA . ILE A 1 123 ? 0.868 0.094 6.450 1.00 89.62 123 ILE A CA 1
ATOM 866 C C . ILE A 1 123 ? 2.045 -0.324 5.566 1.00 89.62 123 ILE A C 1
ATOM 868 O O . ILE A 1 123 ? 2.054 -0.059 4.365 1.00 89.62 123 ILE A O 1
ATOM 872 N N . ALA A 1 124 ? 3.010 -1.036 6.140 1.00 87.75 124 ALA A N 1
ATOM 873 C CA . ALA A 1 124 ? 4.108 -1.644 5.393 1.00 87.75 124 ALA A CA 1
ATOM 874 C C . ALA A 1 124 ? 3.775 -3.094 5.002 1.00 87.75 124 ALA A C 1
ATOM 876 O O . ALA A 1 124 ? 3.220 -3.845 5.809 1.00 87.75 124 ALA A O 1
ATOM 877 N N . VAL A 1 125 ? 4.129 -3.514 3.782 1.00 83.69 125 VAL A N 1
ATOM 878 C CA . VAL A 1 125 ? 3.878 -4.876 3.271 1.00 83.69 125 VAL A CA 1
ATOM 879 C C . VAL A 1 125 ? 5.163 -5.550 2.810 1.00 83.69 125 VAL A C 1
ATOM 881 O O . VAL A 1 125 ? 5.922 -4.994 2.021 1.00 83.69 125 VAL A O 1
ATOM 884 N N . GLY A 1 126 ? 5.345 -6.810 3.210 1.00 75.50 126 GLY A N 1
ATOM 885 C CA . GLY A 1 126 ? 6.447 -7.661 2.767 1.00 75.50 126 GLY A CA 1
ATOM 886 C C . GLY A 1 126 ? 7.614 -7.687 3.751 1.00 75.50 126 GLY A C 1
ATOM 887 O O . GLY A 1 126 ? 7.486 -7.315 4.912 1.00 75.50 126 GLY A O 1
ATOM 888 N N . THR A 1 127 ? 8.778 -8.138 3.284 1.00 62.97 127 THR A N 1
ATOM 889 C CA . THR A 1 127 ? 10.023 -8.200 4.075 1.00 62.97 127 THR A CA 1
ATOM 890 C C . THR A 1 127 ? 10.689 -6.822 4.205 1.00 62.97 127 THR A C 1
ATOM 892 O O . THR A 1 127 ? 11.914 -6.743 4.206 1.00 62.97 127 THR A O 1
ATOM 895 N N . GLY A 1 128 ? 9.885 -5.752 4.176 1.00 59.09 128 GLY A N 1
ATOM 896 C CA . GLY A 1 128 ? 10.286 -4.380 3.866 1.00 59.09 128 GLY A CA 1
ATOM 897 C C . GLY A 1 128 ? 11.482 -3.920 4.689 1.00 59.09 128 GLY A C 1
ATOM 898 O O . GLY A 1 128 ? 11.551 -4.182 5.885 1.00 59.09 128 GLY A O 1
ATOM 899 N N . ALA A 1 129 ? 12.429 -3.265 4.016 1.00 59.25 129 ALA A N 1
ATOM 900 C CA . ALA A 1 129 ? 13.648 -2.705 4.593 1.00 59.25 129 ALA A CA 1
ATOM 901 C C . ALA A 1 129 ? 13.384 -2.004 5.936 1.00 59.25 129 ALA A C 1
ATOM 903 O O . ALA A 1 129 ? 12.339 -1.372 6.079 1.00 59.25 129 ALA A O 1
ATOM 904 N N . ASP A 1 130 ? 14.340 -2.055 6.872 1.00 65.06 130 ASP A N 1
ATOM 905 C CA . ASP A 1 130 ? 14.203 -1.548 8.254 1.00 65.06 130 ASP A CA 1
ATOM 906 C C . ASP A 1 130 ? 13.504 -0.175 8.347 1.00 65.06 130 ASP A C 1
ATOM 908 O O . ASP A 1 130 ? 12.677 0.056 9.223 1.00 65.06 130 ASP A O 1
ATOM 912 N N . VAL A 1 131 ? 13.754 0.700 7.366 1.00 64.69 131 VAL A N 1
ATOM 913 C CA . VAL A 1 131 ? 13.159 2.040 7.233 1.00 64.69 131 VAL A CA 1
ATOM 914 C C . VAL A 1 131 ? 11.630 2.030 7.066 1.00 64.69 131 VAL A C 1
ATOM 916 O O . VAL A 1 131 ? 10.948 2.888 7.618 1.00 64.69 131 VAL A O 1
ATOM 919 N N . ALA A 1 132 ? 11.065 1.093 6.300 1.00 62.25 132 ALA A N 1
ATOM 920 C CA . ALA A 1 132 ? 9.613 0.988 6.119 1.00 62.25 132 ALA A CA 1
ATOM 921 C C . ALA A 1 132 ? 8.916 0.402 7.349 1.00 62.25 132 ALA A C 1
ATOM 923 O O . ALA A 1 132 ? 7.793 0.797 7.648 1.00 62.25 132 ALA A O 1
ATOM 924 N N . ILE A 1 133 ? 9.583 -0.499 8.076 1.00 69.69 133 ILE A N 1
ATOM 925 C CA . ILE A 1 133 ? 9.070 -1.025 9.344 1.00 69.69 133 ILE A CA 1
ATOM 926 C C . ILE A 1 133 ? 9.018 0.100 10.381 1.00 69.69 133 ILE A C 1
ATOM 928 O O . ILE A 1 133 ? 7.985 0.287 11.019 1.00 69.69 133 ILE A O 1
ATOM 932 N N . GLU A 1 134 ? 10.091 0.888 10.494 1.00 72.25 134 GLU A N 1
ATOM 933 C CA . GLU A 1 134 ? 10.199 1.991 11.457 1.00 72.25 134 GLU A CA 1
ATOM 934 C C . GLU A 1 134 ? 9.173 3.111 11.210 1.00 72.25 134 GLU A C 1
ATOM 936 O O . GLU A 1 134 ? 8.669 3.710 12.158 1.00 72.25 134 GLU A O 1
ATOM 941 N N . ALA A 1 135 ? 8.826 3.372 9.947 1.00 70.12 135 ALA A N 1
ATOM 942 C CA . ALA A 1 135 ? 7.868 4.411 9.568 1.00 70.12 135 ALA A CA 1
ATOM 943 C C . ALA A 1 135 ? 6.393 3.948 9.538 1.00 70.12 135 ALA A C 1
ATOM 945 O O . ALA A 1 135 ? 5.528 4.753 9.196 1.00 70.12 135 ALA A O 1
ATOM 946 N N . SER A 1 136 ? 6.092 2.676 9.838 1.00 79.62 136 SER A N 1
ATOM 947 C CA . SER A 1 136 ? 4.736 2.108 9.721 1.00 79.62 136 SER A CA 1
ATOM 948 C C . SER A 1 136 ? 4.045 1.886 11.069 1.00 79.62 136 SER A C 1
ATOM 950 O O . SER A 1 136 ? 4.667 1.432 12.025 1.00 79.62 136 SER A O 1
ATOM 952 N N . ASP A 1 137 ? 2.731 2.126 11.128 1.00 86.19 137 ASP A N 1
ATOM 953 C CA . ASP A 1 137 ? 1.890 1.777 12.285 1.00 86.19 137 ASP A CA 1
ATOM 954 C C . ASP A 1 137 ? 1.546 0.279 12.307 1.00 86.19 137 ASP A C 1
ATOM 956 O O . ASP A 1 137 ? 1.299 -0.312 13.362 1.00 86.19 137 ASP A O 1
ATOM 960 N N . LEU A 1 138 ? 1.483 -0.336 11.121 1.00 87.06 138 LEU A N 1
ATOM 961 C CA . LEU A 1 138 ? 1.162 -1.744 10.923 1.00 87.06 138 LEU A CA 1
ATOM 962 C C . LEU A 1 138 ? 2.116 -2.360 9.896 1.00 87.06 138 LEU A C 1
ATOM 964 O O . LEU A 1 138 ? 2.194 -1.902 8.759 1.00 87.06 138 LEU A O 1
ATOM 968 N N . THR A 1 139 ? 2.764 -3.466 10.255 1.00 87.31 139 THR A N 1
ATOM 969 C CA . THR A 1 139 ? 3.600 -4.238 9.327 1.00 87.31 139 THR A CA 1
ATOM 970 C C . THR A 1 139 ? 2.953 -5.582 9.006 1.00 87.31 139 THR A C 1
ATOM 972 O O . THR A 1 139 ? 2.670 -6.389 9.895 1.00 87.31 139 THR A O 1
ATOM 975 N N . ILE A 1 140 ? 2.752 -5.856 7.719 1.00 85.75 140 ILE A N 1
ATOM 976 C CA . ILE A 1 140 ? 2.318 -7.158 7.214 1.00 85.75 140 ILE A CA 1
ATOM 977 C C . ILE A 1 140 ? 3.572 -7.971 6.887 1.00 85.75 140 ILE A C 1
ATOM 979 O O . ILE A 1 140 ? 4.235 -7.743 5.879 1.00 85.75 140 ILE A O 1
ATOM 983 N N . VAL A 1 141 ? 3.859 -8.961 7.736 1.00 81.38 141 VAL A N 1
ATOM 984 C CA . VAL A 1 141 ? 5.060 -9.826 7.690 1.00 81.38 141 VAL A CA 1
ATOM 985 C C . VAL A 1 141 ? 5.114 -10.725 6.431 1.00 81.38 141 VAL A C 1
ATOM 987 O O . VAL A 1 141 ? 6.099 -11.413 6.183 1.00 81.38 141 VAL A O 1
ATOM 990 N N . GLY A 1 142 ? 4.074 -10.710 5.589 1.00 78.88 142 GLY A N 1
ATOM 991 C CA . GLY A 1 142 ? 3.994 -11.451 4.328 1.00 78.88 142 GLY A CA 1
ATOM 992 C C . GLY A 1 142 ? 3.799 -10.552 3.104 1.00 78.88 142 GLY A C 1
ATOM 993 O O . GLY A 1 142 ? 3.446 -9.384 3.200 1.00 78.88 142 GLY A O 1
ATOM 994 N N . GLY A 1 143 ? 3.992 -11.115 1.910 1.00 78.38 143 GLY A N 1
ATOM 995 C CA . GLY A 1 143 ? 3.783 -10.398 0.645 1.00 78.38 143 GLY A CA 1
ATOM 996 C C . GLY A 1 143 ? 2.327 -10.337 0.163 1.00 78.38 143 GLY A C 1
ATOM 997 O O . GLY A 1 143 ? 2.105 -9.923 -0.979 1.00 78.38 143 GLY A O 1
ATOM 998 N N . ASP A 1 144 ? 1.374 -10.796 0.980 1.00 86.50 144 ASP A N 1
ATOM 999 C CA . ASP A 1 144 ? -0.043 -10.927 0.640 1.00 86.50 144 ASP A CA 1
ATOM 1000 C C . ASP A 1 144 ? -0.843 -9.685 1.050 1.00 86.50 144 ASP A C 1
ATOM 1002 O O . ASP A 1 144 ? -1.060 -9.414 2.230 1.00 86.50 144 ASP A O 1
ATOM 1006 N N . LEU A 1 145 ? -1.322 -8.946 0.049 1.00 87.88 145 LEU A N 1
ATOM 1007 C CA . LEU A 1 145 ? -2.077 -7.710 0.239 1.00 87.88 145 LEU A CA 1
ATOM 1008 C C . LEU A 1 145 ? -3.477 -7.925 0.822 1.00 87.88 145 LEU A C 1
ATOM 1010 O O . LEU A 1 145 ? -4.069 -6.961 1.300 1.00 87.88 145 LEU A O 1
ATOM 1014 N N . ARG A 1 146 ? -3.996 -9.160 0.845 1.00 90.62 146 ARG A N 1
ATOM 1015 C CA . ARG A 1 146 ? -5.289 -9.487 1.481 1.00 90.62 146 ARG A CA 1
ATOM 1016 C C . ARG A 1 146 ? -5.264 -9.300 2.999 1.00 90.62 146 ARG A C 1
ATOM 1018 O O . ARG A 1 146 ? -6.295 -9.054 3.612 1.00 90.62 146 ARG A O 1
ATOM 1025 N N . ALA A 1 147 ? -4.076 -9.288 3.600 1.00 90.62 147 ALA A N 1
ATOM 1026 C CA . ALA A 1 147 ? -3.933 -8.962 5.012 1.00 90.62 147 ALA A CA 1
ATOM 1027 C C . ALA A 1 147 ? -4.372 -7.519 5.344 1.00 90.62 147 ALA A C 1
ATOM 1029 O O . ALA A 1 147 ? -4.760 -7.254 6.480 1.00 90.62 147 ALA A O 1
ATOM 1030 N N . VAL A 1 148 ? -4.358 -6.590 4.375 1.00 92.12 148 VAL A N 1
ATOM 1031 C CA . VAL A 1 148 ? -4.831 -5.207 4.577 1.00 92.12 148 VAL A CA 1
ATOM 1032 C C . VAL A 1 148 ? -6.345 -5.155 4.842 1.00 92.12 148 VAL A C 1
ATOM 1034 O O . VAL A 1 148 ? -6.736 -4.668 5.908 1.00 92.12 148 VAL A O 1
ATOM 1037 N N . PRO A 1 149 ? -7.227 -5.641 3.939 1.00 93.56 149 PRO A N 1
ATOM 1038 C CA . PRO A 1 149 ? -8.658 -5.688 4.221 1.00 93.56 149 PRO A CA 1
ATOM 1039 C C . PRO A 1 149 ? -8.974 -6.538 5.458 1.00 93.56 149 PRO A C 1
ATOM 1041 O O . PRO A 1 149 ? -9.810 -6.121 6.264 1.00 93.56 149 PRO A O 1
ATOM 1044 N N . ASP A 1 150 ? -8.273 -7.654 5.681 1.00 93.25 150 ASP A N 1
ATOM 1045 C CA . ASP A 1 150 ? -8.455 -8.476 6.884 1.00 93.25 150 ASP A CA 1
ATOM 1046 C C . ASP A 1 150 ? -8.171 -7.698 8.177 1.00 93.25 150 ASP A C 1
ATOM 1048 O O . ASP A 1 150 ? -8.970 -7.740 9.119 1.00 93.25 150 ASP A O 1
ATOM 1052 N N . ALA A 1 151 ? -7.079 -6.930 8.224 1.00 91.94 151 ALA A N 1
ATOM 1053 C CA . ALA A 1 151 ? -6.732 -6.100 9.376 1.00 91.94 151 ALA A CA 1
ATOM 1054 C C . ALA A 1 151 ? -7.798 -5.026 9.648 1.00 91.94 151 ALA A C 1
ATOM 1056 O O . ALA A 1 151 ? -8.202 -4.817 10.798 1.00 91.94 151 ALA A O 1
ATOM 1057 N N . ILE A 1 152 ? -8.314 -4.380 8.598 1.00 92.75 152 ILE A N 1
ATOM 1058 C CA . ILE A 1 152 ? -9.389 -3.385 8.720 1.00 92.75 152 ILE A CA 1
ATOM 1059 C C . ILE A 1 152 ? -10.680 -4.045 9.221 1.00 92.75 152 ILE A C 1
ATOM 1061 O O . ILE A 1 152 ? -11.339 -3.517 10.126 1.00 92.75 152 ILE A O 1
ATOM 1065 N N . ALA A 1 153 ? -11.043 -5.206 8.675 1.00 93.69 153 ALA A N 1
ATOM 1066 C CA . ALA A 1 153 ? -12.222 -5.956 9.095 1.00 93.69 153 ALA A CA 1
ATOM 1067 C C . ALA A 1 153 ? -12.119 -6.397 10.563 1.00 93.69 153 ALA A C 1
ATOM 1069 O O . ALA A 1 153 ? -13.075 -6.231 11.330 1.00 93.69 153 ALA A O 1
ATOM 1070 N N . LEU A 1 154 ? -10.952 -6.901 10.973 1.00 94.25 154 LEU A N 1
ATOM 1071 C CA . LEU A 1 154 ? -10.662 -7.276 12.353 1.00 94.25 154 LEU A CA 1
ATOM 1072 C C . LEU A 1 154 ? -10.770 -6.066 13.286 1.00 94.25 154 LEU A C 1
ATOM 1074 O O . LEU A 1 154 ? -11.479 -6.133 14.289 1.00 94.25 154 LEU A O 1
ATOM 1078 N N . SER A 1 155 ? -10.151 -4.939 12.929 1.00 93.44 155 SER A N 1
ATOM 1079 C CA . SER A 1 155 ? -10.209 -3.698 13.711 1.00 93.44 155 SER A CA 1
ATOM 1080 C C . SER A 1 155 ? -11.651 -3.218 13.921 1.00 93.44 155 SER A C 1
ATOM 1082 O O . SER A 1 155 ? -12.067 -2.952 15.055 1.00 93.44 155 SER A O 1
ATOM 1084 N N . ARG A 1 156 ? -12.475 -3.206 12.861 1.00 93.69 156 ARG A N 1
ATOM 1085 C CA . ARG A 1 156 ? -13.902 -2.839 12.952 1.00 93.69 156 ARG A CA 1
ATOM 1086 C C . ARG A 1 156 ? -14.678 -3.758 13.907 1.00 93.69 156 ARG A C 1
ATOM 1088 O O . ARG A 1 156 ? -15.474 -3.265 14.711 1.00 93.69 156 ARG A O 1
ATOM 1095 N N . ARG A 1 157 ? -14.436 -5.075 13.861 1.00 95.50 157 ARG A N 1
ATOM 1096 C CA . ARG A 1 157 ? -15.075 -6.058 14.763 1.00 95.50 157 ARG A CA 1
ATOM 1097 C C . ARG A 1 157 ? -14.633 -5.878 16.217 1.00 95.50 157 ARG A C 1
ATOM 1099 O O . ARG A 1 157 ? -15.472 -5.874 17.122 1.00 95.50 157 ARG A O 1
ATOM 1106 N N . THR A 1 158 ? -13.343 -5.660 16.445 1.00 95.69 158 THR A N 1
ATOM 1107 C CA . THR A 1 158 ? -12.789 -5.413 17.782 1.00 95.69 158 THR A CA 1
ATOM 1108 C C . THR A 1 158 ? -13.365 -4.134 18.386 1.00 95.69 158 THR A C 1
ATOM 1110 O O . THR A 1 158 ? -13.849 -4.150 19.518 1.00 95.69 158 THR A O 1
ATOM 1113 N N . LEU A 1 159 ? -13.425 -3.041 17.618 1.00 94.62 159 LEU A N 1
ATOM 1114 C CA . LEU A 1 159 ? -14.015 -1.779 18.075 1.00 94.62 159 LEU A CA 1
ATOM 1115 C C . LEU A 1 159 ? -15.512 -1.902 18.380 1.00 94.62 159 LEU A C 1
ATOM 1117 O O . LEU A 1 159 ? -15.988 -1.270 19.322 1.00 94.62 159 LEU A O 1
ATOM 1121 N N . SER A 1 160 ? -16.257 -2.719 17.631 1.00 95.00 160 SER A N 1
ATOM 1122 C CA . SER A 1 160 ? -17.661 -3.011 17.950 1.00 95.00 160 SER A CA 1
ATOM 1123 C C . SER A 1 160 ? -17.799 -3.691 19.318 1.00 95.00 160 SER A C 1
ATOM 1125 O O . SER A 1 160 ? -18.627 -3.274 20.129 1.00 95.00 160 SER A O 1
ATOM 1127 N N . THR A 1 161 ? -16.922 -4.652 19.618 1.00 94.88 161 THR A N 1
ATOM 1128 C CA . THR A 1 161 ? -16.893 -5.345 20.917 1.00 94.88 161 THR A CA 1
ATOM 1129 C C . THR A 1 161 ? -16.492 -4.402 22.054 1.00 94.88 161 THR A C 1
ATOM 1131 O O . THR A 1 161 ? -17.139 -4.381 23.098 1.00 94.88 161 THR A O 1
ATOM 1134 N N . ILE A 1 162 ? -15.474 -3.558 21.844 1.00 95.38 162 ILE A N 1
ATOM 1135 C CA . ILE A 1 162 ? -15.048 -2.547 22.826 1.00 95.38 162 ILE A CA 1
ATOM 1136 C C . ILE A 1 162 ? -16.188 -1.570 23.122 1.00 95.38 162 ILE A C 1
ATOM 1138 O O . ILE A 1 162 ? -16.467 -1.299 24.288 1.00 95.38 162 ILE A O 1
ATOM 1142 N N . LYS A 1 163 ? -16.883 -1.071 22.092 1.00 95.06 163 LYS A N 1
ATOM 1143 C CA . LYS A 1 163 ? -18.032 -0.169 22.265 1.00 95.0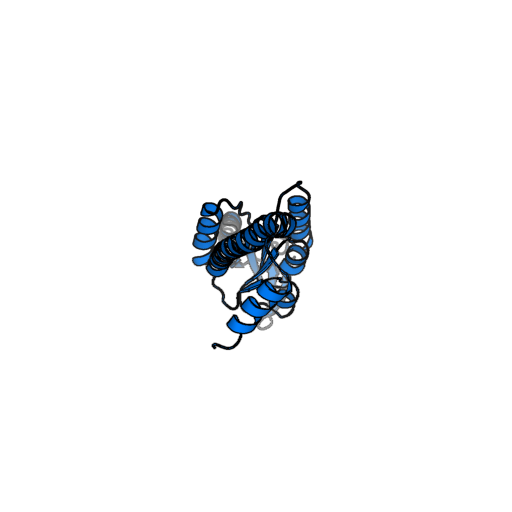6 163 LYS A CA 1
ATOM 1144 C C . LYS A 1 163 ? -19.160 -0.831 23.052 1.00 95.06 163 LYS A C 1
ATOM 1146 O O . LYS A 1 163 ? -19.732 -0.183 23.922 1.00 95.06 163 LYS A O 1
ATOM 1151 N N . ALA A 1 164 ? -19.451 -2.105 22.790 1.00 94.56 164 ALA A N 1
ATOM 1152 C CA . ALA A 1 164 ? -20.447 -2.856 23.549 1.00 94.56 164 ALA A CA 1
ATOM 1153 C C . ALA A 1 164 ? -20.036 -3.024 25.024 1.00 94.56 164 ALA A C 1
ATOM 1155 O O . ALA A 1 164 ? -20.833 -2.749 25.919 1.00 94.56 164 ALA A O 1
ATOM 1156 N N . ASN A 1 165 ? -18.783 -3.401 25.291 1.00 94.50 165 ASN A N 1
ATOM 1157 C CA . ASN A 1 165 ? -18.264 -3.531 26.656 1.00 94.50 165 ASN A CA 1
ATOM 1158 C C . ASN A 1 165 ? -18.309 -2.197 27.408 1.00 94.50 165 ASN A C 1
ATOM 1160 O O . ASN A 1 165 ? -18.737 -2.144 28.561 1.00 94.50 165 ASN A O 1
ATOM 1164 N N . LEU A 1 166 ? -17.906 -1.111 26.745 1.00 94.50 166 LEU A N 1
ATOM 1165 C CA . LEU A 1 166 ? -17.907 0.228 27.321 1.00 94.50 166 LEU A CA 1
ATOM 1166 C C . LEU A 1 166 ? -19.335 0.724 27.587 1.00 94.50 166 LEU A C 1
ATOM 1168 O O . LEU A 1 166 ? -19.594 1.306 28.639 1.00 94.50 166 LEU A O 1
ATOM 1172 N N . PHE A 1 167 ? -20.273 0.436 26.681 1.00 96.00 167 PHE A N 1
ATOM 1173 C CA . PHE A 1 167 ? -21.693 0.708 26.886 1.00 96.00 167 PHE A CA 1
ATOM 1174 C C . PHE A 1 167 ? -22.213 0.020 28.150 1.00 96.00 167 PHE A C 1
ATOM 1176 O O . PHE A 1 167 ? -22.812 0.683 28.992 1.00 96.00 167 PHE A O 1
ATOM 1183 N N . TRP A 1 168 ? -21.933 -1.273 28.335 1.00 93.62 168 TRP A N 1
ATOM 1184 C CA . TRP A 1 168 ? -22.367 -1.999 29.532 1.00 93.62 168 TRP A CA 1
ATOM 1185 C C . TRP A 1 168 ? -21.698 -1.499 30.815 1.00 93.62 168 TRP A C 1
ATOM 1187 O O . TRP A 1 168 ? -22.371 -1.367 31.839 1.00 93.62 168 TRP A O 1
ATOM 1197 N N . ALA A 1 169 ? -20.408 -1.158 30.757 1.00 87.50 169 ALA A N 1
ATOM 1198 C CA . ALA A 1 169 ? -19.691 -0.577 31.889 1.00 87.50 169 ALA A CA 1
ATOM 1199 C C . ALA A 1 169 ? -20.328 0.749 32.343 1.00 87.50 169 ALA A C 1
ATOM 1201 O O . ALA A 1 169 ? -20.577 0.948 33.534 1.00 87.50 169 ALA A O 1
ATOM 1202 N N . PHE A 1 170 ? -20.652 1.639 31.400 1.00 93.12 170 PHE A N 1
ATOM 1203 C CA . PHE A 1 170 ? -21.323 2.897 31.721 1.00 93.12 170 PHE A CA 1
ATOM 1204 C C . PHE A 1 170 ? -22.785 2.709 32.113 1.00 93.12 170 PHE A C 1
ATOM 1206 O O . PHE A 1 170 ? -23.226 3.363 33.051 1.00 93.12 170 PHE A O 1
ATOM 1213 N N . ALA A 1 171 ? -23.527 1.810 31.465 1.00 91.00 171 ALA A N 1
ATOM 1214 C CA . ALA A 1 171 ? -24.924 1.545 31.798 1.00 91.00 171 ALA A CA 1
ATOM 1215 C C . ALA A 1 171 ? -25.076 1.088 33.256 1.00 91.00 171 ALA A C 1
ATOM 1217 O O . ALA A 1 171 ? -25.943 1.592 33.970 1.00 91.00 171 ALA A O 1
ATOM 1218 N N . TYR A 1 172 ? -24.189 0.202 33.723 1.00 84.69 172 TYR A N 1
ATOM 1219 C CA . TYR A 1 172 ? -24.169 -0.214 35.124 1.00 84.69 172 TYR A CA 1
ATOM 1220 C C . TYR A 1 172 ? -23.900 0.965 36.066 1.00 84.69 172 TYR A C 1
ATOM 1222 O O . TYR A 1 172 ? -24.640 1.161 37.028 1.00 84.69 172 TYR A O 1
ATOM 1230 N N . ASN A 1 173 ? -22.887 1.785 35.771 1.00 85.19 173 ASN A N 1
ATOM 1231 C CA . ASN A 1 173 ? -22.560 2.955 36.590 1.00 85.19 173 ASN A CA 1
ATOM 1232 C C . ASN A 1 173 ? -23.714 3.971 36.628 1.00 85.19 173 ASN A C 1
ATOM 1234 O O . ASN A 1 173 ? -24.077 4.452 37.700 1.00 85.19 173 ASN A O 1
ATOM 1238 N N . VAL A 1 174 ? -24.330 4.254 35.477 1.00 92.12 174 VAL A N 1
ATOM 1239 C CA . VAL A 1 174 ? -25.477 5.166 35.359 1.00 92.12 174 VAL A CA 1
ATOM 1240 C C . VAL A 1 174 ? -26.690 4.638 36.122 1.00 92.12 174 VAL A C 1
ATOM 1242 O O . VAL A 1 174 ? -27.391 5.434 36.733 1.00 92.12 174 VAL A O 1
ATOM 1245 N N . ALA A 1 175 ? -26.932 3.324 36.145 1.00 86.62 175 ALA A N 1
ATOM 1246 C CA . ALA A 1 175 ? -28.018 2.731 36.929 1.00 86.62 175 ALA A CA 1
ATOM 1247 C C . ALA A 1 175 ? -27.716 2.694 38.441 1.00 86.62 175 ALA A C 1
ATOM 1249 O O . ALA A 1 175 ? -28.613 2.890 39.264 1.00 86.62 175 ALA A O 1
ATOM 1250 N N . ALA A 1 176 ? -26.457 2.463 38.820 1.00 81.44 176 ALA A N 1
ATOM 1251 C CA . ALA A 1 176 ? -26.044 2.341 40.216 1.00 81.44 176 ALA A CA 1
ATOM 1252 C C . ALA A 1 176 ? -26.042 3.686 40.965 1.00 81.44 176 ALA A C 1
ATOM 1254 O O . ALA A 1 176 ? -26.371 3.713 42.151 1.00 81.44 176 ALA A O 1
ATOM 1255 N N . ILE A 1 177 ? -25.707 4.799 40.298 1.00 84.88 177 ILE A N 1
ATOM 1256 C CA . ILE A 1 177 ? -25.631 6.133 40.925 1.00 84.88 177 ILE A CA 1
ATOM 1257 C C . ILE A 1 177 ? -26.992 6.597 41.495 1.00 84.88 177 ILE A C 1
ATOM 1259 O O . ILE A 1 177 ? -27.038 6.937 42.679 1.00 84.88 177 ILE A O 1
ATOM 1263 N N . PRO A 1 178 ? -28.116 6.573 40.747 1.00 82.25 178 PRO A N 1
ATOM 1264 C CA . PRO A 1 178 ? -29.438 6.899 41.283 1.00 82.25 178 PRO A CA 1
ATOM 1265 C C . PRO A 1 178 ? -29.867 5.951 42.404 1.00 82.25 178 PRO A C 1
ATOM 1267 O O . PRO A 1 178 ? -30.410 6.394 43.413 1.00 82.25 178 PRO A O 1
ATOM 1270 N N . LEU A 1 179 ? -29.578 4.652 42.269 1.00 77.88 179 LEU A N 1
ATOM 1271 C CA . LEU A 1 179 ? -29.920 3.660 43.289 1.00 77.88 179 LEU A CA 1
ATOM 1272 C C . LEU A 1 179 ? -29.168 3.925 44.606 1.00 77.88 179 LEU A C 1
ATOM 1274 O O . LEU A 1 179 ? -29.765 3.877 45.682 1.00 77.88 179 LEU A O 1
ATOM 1278 N N . ALA A 1 180 ? -27.886 4.290 44.533 1.00 75.00 180 ALA A N 1
ATOM 1279 C CA . ALA A 1 180 ? -27.114 4.739 45.690 1.00 75.00 180 ALA A CA 1
ATOM 1280 C C . ALA A 1 180 ? -27.651 6.061 46.272 1.00 75.00 180 ALA A C 1
ATOM 1282 O O . ALA A 1 180 ? -27.744 6.193 47.492 1.00 75.00 180 ALA A O 1
ATOM 1283 N N . ALA A 1 181 ? -28.074 7.007 45.424 1.00 77.81 181 ALA A N 1
ATOM 1284 C CA . ALA A 1 181 ? -28.656 8.281 45.855 1.00 77.81 181 ALA A CA 1
ATOM 1285 C C . ALA A 1 181 ? -30.001 8.117 46.592 1.00 77.81 181 ALA A C 1
ATOM 1287 O O . ALA A 1 181 ? -30.306 8.907 47.481 1.00 77.81 181 ALA A O 1
ATOM 1288 N N . THR A 1 182 ? -30.777 7.068 46.290 1.00 78.25 182 THR A N 1
ATOM 1289 C CA . THR A 1 182 ? -32.004 6.723 47.042 1.00 78.25 182 THR A CA 1
ATOM 1290 C C . THR A 1 182 ? -31.745 6.106 48.427 1.00 78.25 182 THR A C 1
ATOM 1292 O O . THR A 1 182 ? -32.692 5.818 49.153 1.00 78.25 182 THR A O 1
ATOM 1295 N N . GLY A 1 183 ? -30.479 5.912 48.827 1.00 66.25 183 GLY A N 1
ATOM 1296 C CA . GLY A 1 183 ? -30.099 5.491 50.183 1.00 66.25 183 GLY A CA 1
ATOM 1297 C C . GLY A 1 183 ? -30.255 3.994 50.486 1.00 66.25 183 GLY A C 1
ATOM 1298 O O . GLY A 1 183 ? -30.050 3.575 51.621 1.00 66.25 183 GLY A O 1
ATOM 1299 N N . VAL A 1 184 ? -30.585 3.168 49.488 1.00 63.50 184 VAL A N 1
ATOM 1300 C CA . VAL A 1 184 ? -30.885 1.730 49.666 1.00 63.50 184 VAL A CA 1
ATOM 1301 C C . VAL A 1 184 ? -29.615 0.853 49.681 1.00 63.50 184 VAL A C 1
ATOM 1303 O O . VAL A 1 184 ? -29.655 -0.314 50.066 1.00 63.50 184 VAL A O 1
ATOM 1306 N N . LEU A 1 185 ? -28.453 1.406 49.318 1.00 56.59 185 LEU A N 1
ATOM 1307 C CA . LEU A 1 185 ? -27.178 0.685 49.254 1.00 56.59 185 LEU A CA 1
ATOM 1308 C C . LEU A 1 185 ? -26.197 1.194 50.312 1.00 56.59 185 LEU A C 1
ATOM 1310 O O . LEU A 1 185 ? -25.546 2.218 50.128 1.00 56.59 185 LEU A O 1
ATOM 1314 N N . ASN A 1 186 ? -26.044 0.439 51.404 1.00 65.88 186 ASN A N 1
ATOM 1315 C CA . ASN A 1 186 ? -24.944 0.649 52.341 1.00 65.88 186 ASN A CA 1
ATOM 1316 C C . ASN A 1 186 ? -23.609 0.327 51.623 1.00 65.88 186 ASN A C 1
ATOM 1318 O O . ASN A 1 186 ? -23.403 -0.833 51.242 1.00 65.88 186 ASN A O 1
ATOM 1322 N N . PRO A 1 187 ? -22.690 1.300 51.453 1.00 67.69 187 PRO A N 1
ATOM 1323 C CA . PRO A 1 187 ? -21.430 1.119 50.725 1.00 67.69 187 PRO A CA 1
ATOM 1324 C C . PRO A 1 187 ? -20.593 -0.058 51.243 1.00 67.69 187 PRO A C 1
ATOM 1326 O O . PRO A 1 187 ? -19.937 -0.752 50.466 1.00 67.69 187 PRO A O 1
ATOM 1329 N N . MET A 1 188 ? -20.680 -0.342 52.548 1.00 72.25 188 MET A N 1
ATOM 1330 C CA . MET A 1 188 ? -19.981 -1.456 53.196 1.00 72.25 188 MET A CA 1
ATOM 1331 C C . MET A 1 188 ? -20.518 -2.828 52.764 1.00 72.25 188 MET A C 1
ATOM 1333 O O . MET A 1 188 ? -19.742 -3.769 52.597 1.00 72.25 188 MET A O 1
ATOM 1337 N N . ALA A 1 189 ? -21.829 -2.957 52.533 1.00 70.12 189 ALA A N 1
ATOM 1338 C CA . ALA A 1 189 ? -22.441 -4.211 52.088 1.00 70.12 189 ALA A CA 1
ATOM 1339 C C . ALA A 1 189 ? -22.114 -4.508 50.614 1.00 70.12 189 ALA A C 1
ATOM 1341 O O . ALA A 1 189 ? -21.813 -5.651 50.261 1.00 70.12 189 ALA A O 1
ATOM 1342 N N . ALA A 1 190 ? -22.099 -3.473 49.766 1.00 67.75 190 ALA A N 1
ATOM 1343 C CA . ALA A 1 190 ? -21.694 -3.587 48.365 1.00 67.75 190 ALA A CA 1
ATOM 1344 C C . ALA A 1 190 ? -20.199 -3.939 48.228 1.00 67.75 190 ALA A C 1
ATOM 1346 O O . ALA A 1 190 ? -19.844 -4.838 47.462 1.00 67.75 190 ALA A O 1
ATOM 1347 N N . ALA A 1 191 ? -19.330 -3.303 49.025 1.00 68.94 191 ALA A N 1
ATOM 1348 C CA . ALA A 1 191 ? -17.903 -3.624 49.085 1.00 68.94 191 ALA A CA 1
ATOM 1349 C C . ALA A 1 191 ? -17.649 -5.072 49.550 1.00 68.94 191 ALA A C 1
ATOM 1351 O O . ALA A 1 191 ? -16.858 -5.789 48.934 1.00 68.94 191 ALA A O 1
ATOM 1352 N N . ALA A 1 192 ? -18.372 -5.545 50.571 1.00 70.69 192 ALA A N 1
ATOM 1353 C CA . ALA A 1 192 ? -18.271 -6.926 51.051 1.00 70.69 192 ALA A CA 1
ATOM 1354 C C . ALA A 1 192 ? -18.753 -7.962 50.014 1.00 70.69 192 ALA A C 1
ATOM 1356 O O . ALA A 1 192 ? -18.160 -9.037 49.886 1.00 70.69 192 ALA A O 1
ATOM 1357 N N . ALA A 1 193 ? -19.801 -7.649 49.243 1.00 68.94 193 ALA A N 1
ATOM 1358 C CA . ALA A 1 193 ? -20.305 -8.521 48.181 1.00 68.94 193 ALA A CA 1
ATOM 1359 C C . ALA A 1 193 ? -19.343 -8.612 46.981 1.00 68.94 193 ALA A C 1
ATOM 1361 O O . ALA A 1 193 ? -19.167 -9.697 46.422 1.00 68.94 193 ALA A O 1
ATOM 1362 N N . MET A 1 194 ? -18.687 -7.505 46.614 1.00 69.19 194 MET A N 1
ATOM 1363 C CA . MET A 1 194 ? -17.670 -7.480 45.553 1.00 69.19 194 MET A CA 1
ATOM 1364 C C . MET A 1 194 ? -16.370 -8.181 45.971 1.00 69.19 194 MET A C 1
ATOM 1366 O O . MET A 1 194 ? -15.799 -8.922 45.172 1.00 69.19 194 MET A O 1
ATOM 1370 N N . ALA A 1 195 ? -15.934 -8.027 47.226 1.00 63.81 195 ALA A N 1
ATOM 1371 C CA . ALA A 1 195 ? -14.747 -8.710 47.747 1.00 63.81 195 ALA A CA 1
ATOM 1372 C C . ALA A 1 195 ? -14.912 -10.242 47.768 1.00 63.81 195 ALA A C 1
ATOM 1374 O O . ALA A 1 195 ? -13.983 -10.972 47.430 1.00 63.81 195 ALA A O 1
ATOM 1375 N N . ARG A 1 196 ? -16.115 -10.742 48.084 1.00 60.12 196 ARG A N 1
ATOM 1376 C CA . ARG A 1 196 ? -16.397 -12.187 48.139 1.00 60.12 196 ARG A CA 1
ATOM 1377 C C . ARG A 1 196 ? -16.379 -12.871 46.765 1.00 60.12 196 ARG A C 1
ATOM 1379 O O . ARG A 1 196 ? -16.131 -14.068 46.694 1.00 60.12 196 ARG A O 1
ATOM 1386 N N . ARG A 1 197 ? -16.612 -12.135 45.672 1.00 52.72 197 ARG A N 1
ATOM 1387 C CA . ARG A 1 197 ? -16.640 -12.687 44.300 1.00 52.72 197 ARG A CA 1
ATOM 1388 C C . ARG A 1 197 ? -15.265 -12.779 43.629 1.00 52.72 197 ARG A C 1
ATOM 1390 O O . ARG A 1 197 ? -15.181 -13.230 42.494 1.00 52.72 197 ARG A O 1
ATOM 1397 N N . ARG A 1 198 ? -14.197 -12.352 44.306 1.00 51.16 198 ARG A N 1
ATOM 1398 C CA . ARG A 1 198 ? -12.866 -12.175 43.706 1.00 51.16 198 ARG A CA 1
ATOM 1399 C C . ARG A 1 198 ? -11.872 -13.308 44.009 1.00 51.16 198 ARG A C 1
ATOM 1401 O O . ARG A 1 198 ? -10.744 -13.224 43.551 1.00 51.16 198 ARG A O 1
ATOM 1408 N N . CYS A 1 199 ? -12.294 -14.359 44.724 1.00 48.25 199 CYS A N 1
ATOM 1409 C CA . CYS A 1 199 ? -11.443 -15.497 45.116 1.00 48.25 199 CYS A CA 1
ATOM 1410 C C . CYS A 1 199 ? -11.957 -16.877 44.643 1.00 48.25 199 CYS A C 1
ATOM 1412 O O . CYS A 1 199 ? -11.679 -17.871 45.302 1.00 48.25 199 CYS A O 1
ATOM 1414 N N . SER A 1 200 ? -12.718 -16.973 43.544 1.00 46.66 200 SER A N 1
ATOM 1415 C CA . SER A 1 200 ? -13.167 -18.276 43.002 1.00 46.66 200 SER A CA 1
ATOM 1416 C C . SER A 1 200 ? -12.635 -18.601 41.597 1.00 46.66 200 SER A C 1
ATOM 1418 O O . SER A 1 200 ? -13.366 -19.191 40.803 1.00 46.66 200 SER A O 1
ATOM 1420 N N . TRP A 1 201 ? -11.395 -18.207 41.294 1.00 45.12 201 TRP A N 1
ATOM 1421 C CA . TRP A 1 201 ? -10.608 -18.717 40.165 1.00 45.12 201 TRP A CA 1
ATOM 1422 C C . TRP A 1 201 ? -9.224 -19.119 40.658 1.00 45.12 201 TRP A C 1
ATOM 1424 O O . TRP A 1 201 ? -8.655 -18.331 41.449 1.00 45.12 201 TRP A O 1
#

InterPro domains:
  IPR001757 P-type ATPase [PR00120] (106-122)
  IPR001757 P-type ATPase [PR00120] (137-162)
  IPR001757 P-type ATPase [TIGR01494] (1-188)
  IPR023214 HAD superfamily [G3DSA:3.40.50.1000] (61-97)
  IPR023214 HAD superfamily [G3DSA:3.40.50.1000] (98-174)
  IPR023299 P-type ATPase, cytoplasmic domain N [G3DSA:3.40.1110.10] (2-60)
  IPR036412 HAD-like superfamily [SSF56784] (27-195)

Organism: Geodia barretti (NCBI:txid519541)

Secondary structure (DSSP, 8-state):
-EEEEEETTEEEEEE-GGG-SEE-HHHHHHHHHHHHTT-EEEEEEETTEE-EEEEE-PPPPHHHHHHHHHHHHTT-------S-HHHHHHHHHHHHHSTT---EEEE-STTTHHHHTTSSEEEEESS--HHHHHT-SEEESSS-TTHHHHHHHHHHHHHHHHHHHHHHHHHHHHHHHHHHHTT---HHHHHHHHHHTTS--

Foldseek 3Di:
DWDWDDDPNFIKIKADPVQAPEEDPVQVVVQVVLVVVVWDKMFMDTDRYTPHIDTHDDDDDPLNVVLCVLCVVVVDDDDDADDFLVVSLVVLLVQPVPPPDADEDEEAEDRPLSNLQNHNAREHEEPYDPSSVVSGPYYHPYNRSNVVSVVVVVVVVVVVVVVVVVVVVVVVVVVVVVVVVVVPDDVVVVVVVVVVVPPPD